Protein AF-A0A8J6GTS3-F1 (afdb_monomer_lite)

Secondary structure (DSSP, 8-state):
----------GGGSSS--PPPHHHHHHHHHHHHHHHHHHHHHHHHHHHHHHHHHHHHHHHHHHTS-SSHHHHHHHHHHHHHHHHHHTT----TTS-EEEEEEPGGG-EEEEEES--HHHHHHHHHHHHHHHHHHS---EEEEEEPPP----TTS------EEEEEEEE---------PPP-S---GGG-SS-HHHHHHHSTT-EEE-TT-BEEEE-HHHHHHHT--TTSPPBHHHHEEEEES---S-HHHHHTTTTSPEEEEEPPPSSS---GGG--EEEE------

Structure (mmCIF, N/CA/C/O backbone):
data_AF-A0A8J6GTS3-F1
#
_entry.id   AF-A0A8J6GTS3-F1
#
loop_
_atom_site.group_PDB
_atom_site.id
_atom_site.type_symbol
_atom_site.label_atom_id
_atom_site.label_alt_id
_atom_site.label_comp_id
_atom_site.label_asym_id
_atom_site.label_entity_id
_atom_site.label_seq_id
_atom_site.pdbx_PDB_ins_code
_atom_site.Cartn_x
_atom_site.Cartn_y
_atom_site.Cartn_z
_atom_site.occupancy
_atom_site.B_iso_or_equiv
_atom_site.auth_seq_id
_atom_site.auth_comp_id
_atom_site.auth_asym_id
_atom_site.auth_atom_id
_atom_site.pdbx_PDB_model_num
ATOM 1 N N . MET A 1 1 ? 36.641 27.874 85.151 1.00 34.88 1 MET A N 1
ATOM 2 C CA . MET A 1 1 ? 36.554 26.633 84.356 1.00 34.88 1 MET A CA 1
ATOM 3 C C . MET A 1 1 ? 35.246 26.662 83.589 1.00 34.88 1 MET A C 1
ATOM 5 O O . MET A 1 1 ? 34.224 26.783 84.245 1.00 34.88 1 MET A O 1
ATOM 9 N N . VAL A 1 2 ? 35.339 26.529 82.258 1.00 33.69 2 VAL A N 1
ATOM 10 C CA . VAL A 1 2 ? 34.264 26.234 81.281 1.00 33.69 2 VAL A CA 1
ATOM 11 C C . VAL A 1 2 ? 33.224 27.360 81.113 1.00 33.69 2 VAL A C 1
ATOM 13 O O . VAL A 1 2 ? 32.625 27.792 82.082 1.00 33.69 2 VAL A O 1
ATOM 16 N N . GLY A 1 3 ? 32.963 27.930 79.938 1.00 35.69 3 GLY A N 1
ATOM 17 C CA . GLY A 1 3 ? 33.186 27.472 78.567 1.00 35.69 3 GLY A CA 1
ATOM 18 C C . GLY A 1 3 ? 31.853 27.582 77.824 1.00 35.69 3 GLY A C 1
ATOM 19 O O . GLY A 1 3 ? 30.946 26.797 78.087 1.00 35.69 3 GLY A O 1
ATOM 20 N N . ASP A 1 4 ? 31.772 28.601 76.974 1.00 46.72 4 ASP A N 1
ATOM 21 C CA . ASP A 1 4 ? 30.690 28.992 76.062 1.00 46.72 4 ASP A CA 1
ATOM 22 C C . ASP A 1 4 ? 30.137 27.819 75.227 1.00 46.72 4 ASP A C 1
ATOM 24 O O . ASP A 1 4 ? 30.895 26.905 74.894 1.00 46.72 4 ASP A O 1
ATOM 28 N N . ARG A 1 5 ? 28.840 27.838 74.878 1.00 44.66 5 ARG A N 1
ATOM 29 C CA . ARG A 1 5 ? 28.265 26.990 73.812 1.00 44.66 5 ARG A CA 1
ATOM 30 C C . ARG A 1 5 ? 26.939 27.551 73.279 1.00 44.66 5 ARG A C 1
ATOM 32 O O . ARG A 1 5 ? 25.865 27.304 73.820 1.00 44.66 5 ARG A O 1
ATOM 39 N N . ASP A 1 6 ? 27.106 28.341 72.226 1.00 43.75 6 ASP A N 1
ATOM 40 C CA . ASP A 1 6 ? 26.454 28.291 70.914 1.00 43.75 6 ASP A CA 1
ATOM 41 C C . ASP A 1 6 ? 24.931 28.144 70.792 1.00 43.75 6 ASP A C 1
ATOM 43 O O . ASP A 1 6 ? 24.294 27.151 71.139 1.00 43.75 6 ASP A O 1
ATOM 47 N N . ARG A 1 7 ? 24.381 29.178 70.151 1.00 51.53 7 ARG A N 1
ATOM 48 C CA . ARG A 1 7 ? 23.016 29.329 69.659 1.00 51.53 7 ARG A CA 1
ATOM 49 C C . ARG A 1 7 ? 22.968 28.739 68.241 1.00 51.53 7 ARG A C 1
ATOM 51 O O . ARG A 1 7 ? 23.495 29.349 67.317 1.00 51.53 7 ARG A O 1
ATOM 58 N N . ASP A 1 8 ? 22.366 27.565 68.079 1.00 44.66 8 ASP A N 1
ATOM 59 C CA . ASP A 1 8 ? 22.335 26.832 66.805 1.00 44.66 8 ASP A CA 1
ATOM 60 C C . ASP A 1 8 ? 21.252 27.397 65.844 1.00 44.66 8 ASP A C 1
ATOM 62 O O . ASP A 1 8 ? 20.066 27.412 66.200 1.00 44.66 8 ASP A O 1
ATOM 66 N N . PRO A 1 9 ? 21.597 27.893 64.636 1.00 48.38 9 PRO A N 1
ATOM 67 C CA . PRO A 1 9 ? 20.662 28.505 63.696 1.00 48.38 9 PRO A CA 1
ATOM 68 C C . PRO A 1 9 ? 20.224 27.487 62.631 1.00 48.38 9 PRO A C 1
ATOM 70 O O . PRO A 1 9 ? 20.632 27.580 61.479 1.00 48.38 9 PRO A O 1
ATOM 73 N N . HIS A 1 10 ? 19.413 26.487 62.994 1.00 44.59 10 HIS A N 1
ATOM 74 C CA . HIS A 1 10 ? 19.104 25.392 62.055 1.00 44.59 10 HIS A CA 1
ATOM 75 C C . HIS A 1 10 ? 17.626 25.012 61.886 1.00 44.59 10 HIS A C 1
ATOM 77 O O . HIS A 1 10 ? 17.322 24.034 61.199 1.00 44.59 10 HIS A O 1
ATOM 83 N N . TRP A 1 11 ? 16.679 25.785 62.430 1.00 41.56 11 TRP A N 1
ATOM 84 C CA . TRP A 1 11 ? 15.252 25.464 62.266 1.00 41.56 11 TRP A CA 1
ATOM 85 C C . TRP A 1 11 ? 14.712 25.746 60.849 1.00 41.56 11 TRP A C 1
ATOM 87 O O . TRP A 1 11 ? 13.724 25.141 60.443 1.00 41.56 11 TRP A O 1
ATOM 97 N N . SER A 1 12 ? 15.382 26.598 60.065 1.00 41.12 12 SER A N 1
ATOM 98 C CA . SER A 1 12 ? 14.883 27.074 58.764 1.00 41.12 12 SER A CA 1
ATOM 99 C C . SER A 1 12 ? 15.219 26.175 57.564 1.00 41.12 12 SER A C 1
ATOM 101 O O . SER A 1 12 ? 14.729 26.428 56.469 1.00 41.12 12 SER A O 1
ATOM 103 N N . THR A 1 13 ? 16.036 25.129 57.732 1.00 43.16 13 THR A N 1
ATOM 104 C CA . THR A 1 13 ? 16.586 24.351 56.596 1.00 43.16 13 THR A CA 1
ATOM 105 C C . THR A 1 13 ? 15.984 22.948 56.452 1.00 43.16 13 THR A C 1
ATOM 107 O O . THR A 1 13 ? 16.461 22.155 55.647 1.00 43.16 13 THR A O 1
ATOM 110 N N . ARG A 1 14 ? 14.934 22.602 57.211 1.00 39.22 14 ARG A N 1
ATOM 111 C CA . ARG A 1 14 ? 14.339 21.247 57.187 1.00 39.22 14 ARG A CA 1
ATOM 112 C C . ARG A 1 14 ? 13.106 21.065 56.299 1.00 39.22 14 ARG A C 1
ATOM 114 O O . ARG A 1 14 ? 12.590 19.956 56.246 1.00 39.22 14 ARG A O 1
ATOM 121 N N . LEU A 1 15 ? 12.651 22.102 55.593 1.00 41.12 15 LEU A N 1
ATOM 122 C CA . LEU A 1 15 ? 11.437 22.039 54.760 1.00 41.12 15 LEU A CA 1
ATOM 123 C C . LEU A 1 15 ? 11.693 21.982 53.243 1.00 41.12 15 LEU A C 1
ATOM 125 O O . LEU A 1 15 ? 10.733 21.966 52.482 1.00 41.12 15 LEU A O 1
ATOM 129 N N . SER A 1 16 ? 12.949 21.903 52.787 1.00 45.34 16 SER A N 1
ATOM 130 C CA . SER A 1 16 ? 13.266 22.031 51.350 1.00 45.34 16 SER A CA 1
ATOM 131 C C . SER A 1 16 ? 14.073 20.875 50.747 1.00 45.34 16 SER A C 1
ATOM 133 O O . SER A 1 16 ? 14.696 21.058 49.705 1.00 45.34 16 SER A O 1
ATOM 135 N N . SER A 1 17 ? 14.095 19.690 51.367 1.00 45.75 17 SER A N 1
ATOM 136 C CA . SER A 1 17 ? 14.862 18.539 50.847 1.00 45.75 17 SER A CA 1
ATOM 137 C C . SER A 1 17 ? 14.123 17.198 50.839 1.00 45.75 17 SER A C 1
ATOM 139 O O . SER A 1 17 ? 14.757 16.156 50.682 1.00 45.75 17 SER A O 1
ATOM 141 N N . GLN A 1 18 ? 12.795 17.193 50.957 1.00 51.38 18 GLN A N 1
ATOM 142 C CA . GLN A 1 18 ? 12.008 16.014 50.595 1.00 51.38 18 GLN A CA 1
ATOM 143 C C . GLN A 1 18 ? 11.722 16.083 49.094 1.00 51.38 18 GLN A C 1
ATOM 145 O O . GLN A 1 18 ? 10.846 16.817 48.646 1.00 51.38 18 GLN A O 1
ATOM 150 N N . GLY A 1 19 ? 12.527 15.358 48.309 1.00 60.47 19 GLY A N 1
ATOM 151 C CA . GLY A 1 19 ? 12.131 14.981 46.952 1.00 60.47 19 GLY A CA 1
ATOM 152 C C . GLY A 1 19 ? 10.805 14.206 46.995 1.00 60.47 19 GLY A C 1
ATOM 153 O O . GLY A 1 19 ? 10.470 13.672 48.052 1.00 60.47 19 GLY A O 1
ATOM 154 N N . PRO A 1 20 ? 10.043 14.163 45.889 1.00 55.28 20 PRO A N 1
ATOM 155 C CA . PRO A 1 20 ? 8.685 13.624 45.892 1.00 55.28 20 PRO A CA 1
ATOM 156 C C . PRO A 1 20 ? 8.650 12.214 46.497 1.00 55.28 20 PRO A C 1
ATOM 158 O O . PRO A 1 20 ? 9.422 11.344 46.075 1.00 55.28 20 PRO A O 1
ATOM 161 N N . ASN A 1 21 ? 7.782 12.025 47.499 1.00 63.09 21 ASN A N 1
ATOM 162 C CA . ASN A 1 21 ? 7.549 10.733 48.153 1.00 63.09 21 ASN A CA 1
ATOM 163 C C . ASN A 1 21 ? 7.050 9.706 47.120 1.00 63.09 21 ASN A C 1
ATOM 165 O O . ASN A 1 21 ? 6.428 10.080 46.127 1.00 63.09 21 ASN A O 1
ATOM 169 N N . GLU A 1 22 ? 7.297 8.414 47.350 1.00 59.66 22 GLU A N 1
ATOM 170 C CA . GLU A 1 22 ? 6.886 7.334 46.432 1.00 59.66 22 GLU A CA 1
ATOM 171 C C . GLU A 1 22 ? 5.376 7.364 46.126 1.00 59.66 22 GLU A C 1
ATOM 173 O O . GLU A 1 22 ? 5.008 7.260 44.962 1.00 59.66 22 GLU A O 1
ATOM 178 N N . GLU A 1 23 ? 4.523 7.689 47.105 1.00 59.41 23 GLU A N 1
ATOM 179 C CA . GLU A 1 23 ? 3.075 7.894 46.903 1.00 59.41 23 GLU A CA 1
ATOM 180 C C . GLU A 1 23 ? 2.735 9.077 45.971 1.00 59.41 23 GLU A C 1
ATOM 182 O O . GLU A 1 23 ? 1.746 9.032 45.244 1.00 59.41 23 GLU A O 1
ATOM 187 N N . GLN A 1 24 ? 3.545 10.147 45.954 1.00 57.41 24 GLN A N 1
ATOM 188 C CA . GLN A 1 24 ? 3.348 11.262 45.014 1.00 57.41 24 GLN A CA 1
ATOM 189 C C . GLN A 1 24 ? 3.748 10.867 43.591 1.00 57.41 24 GLN A C 1
ATOM 191 O O . GLN A 1 24 ? 3.090 11.282 42.642 1.00 57.41 24 GLN A O 1
ATOM 196 N N . LYS A 1 25 ? 4.789 10.038 43.437 1.00 58.94 25 LYS A N 1
ATOM 197 C CA . LYS A 1 25 ? 5.186 9.498 42.129 1.00 58.94 25 LYS A CA 1
ATOM 198 C C . LYS A 1 25 ? 4.163 8.499 41.595 1.00 58.94 25 LYS A C 1
ATOM 200 O O . LYS A 1 25 ? 3.855 8.541 40.409 1.00 58.94 25 LYS A O 1
ATOM 205 N N . GLU A 1 26 ? 3.615 7.646 42.459 1.00 61.25 26 GLU A N 1
ATOM 206 C CA . GLU A 1 26 ? 2.527 6.729 42.102 1.00 61.25 26 GLU A CA 1
ATOM 207 C C . GLU A 1 26 ? 1.265 7.502 41.700 1.00 61.25 26 GLU A C 1
ATOM 209 O O . GLU A 1 26 ? 0.721 7.245 40.629 1.00 61.25 26 GLU A O 1
ATOM 214 N N . GLY A 1 27 ? 0.867 8.525 42.467 1.00 58.56 27 GLY A N 1
ATOM 215 C CA . GLY A 1 27 ? -0.278 9.376 42.129 1.00 58.56 27 GLY A CA 1
ATOM 216 C C . GLY A 1 27 ? -0.113 10.151 40.813 1.00 58.56 27 GLY A C 1
ATOM 217 O O . GLY A 1 27 ? -1.056 10.244 40.028 1.00 58.56 27 GLY A O 1
ATOM 218 N N . GLU A 1 28 ? 1.083 10.673 40.517 1.00 60.94 28 GLU A N 1
ATOM 219 C CA . GLU A 1 28 ? 1.382 11.332 39.233 1.00 60.94 28 GLU A CA 1
ATOM 220 C C . GLU A 1 28 ? 1.383 10.344 38.051 1.00 60.94 28 GLU A C 1
ATOM 222 O O . GLU A 1 28 ? 0.913 10.676 36.958 1.00 60.94 28 GLU A O 1
ATOM 227 N N . GLN A 1 29 ? 1.866 9.116 38.260 1.00 61.25 29 GLN A N 1
ATOM 228 C CA . GLN A 1 29 ? 1.894 8.063 37.242 1.00 61.25 29 GLN A CA 1
ATOM 229 C C . GLN A 1 29 ? 0.495 7.492 36.956 1.00 61.25 29 GLN A C 1
ATOM 231 O O . GLN A 1 29 ? 0.160 7.211 35.799 1.00 61.25 29 GLN A O 1
ATOM 236 N N . GLU A 1 30 ? -0.344 7.366 37.982 1.00 64.75 30 GLU A N 1
ATOM 237 C CA . GLU A 1 30 ? -1.729 6.903 37.875 1.00 64.75 30 GLU A CA 1
ATOM 238 C C . GLU A 1 30 ? -2.623 7.968 37.217 1.00 64.75 30 GLU A C 1
ATOM 240 O O . GLU A 1 30 ? -3.342 7.668 36.259 1.00 64.75 30 GLU A O 1
ATOM 245 N N . GLN A 1 31 ? -2.478 9.241 37.609 1.00 63.56 31 GLN A N 1
ATOM 246 C CA . GLN A 1 31 ? -3.151 10.373 36.961 1.00 63.56 31 GLN A CA 1
ATOM 247 C C . GLN A 1 31 ? -2.737 10.509 35.485 1.00 63.56 31 GLN A C 1
ATOM 249 O O . GLN A 1 31 ? -3.592 10.652 34.607 1.00 63.56 31 GLN A O 1
ATOM 254 N N . GLY A 1 32 ? -1.438 10.386 35.185 1.00 67.31 32 GLY A N 1
ATOM 255 C CA . GLY A 1 32 ? -0.926 10.388 33.812 1.00 67.31 32 GLY A CA 1
ATOM 256 C C . GLY A 1 32 ? -1.445 9.217 32.968 1.00 67.31 32 GLY A C 1
ATOM 257 O O . GLY A 1 32 ? -1.690 9.379 31.770 1.00 67.31 32 GLY A O 1
ATOM 258 N N . SER A 1 33 ? -1.671 8.053 33.582 1.00 69.81 33 SER A N 1
ATOM 259 C CA . SER A 1 33 ? -2.263 6.884 32.917 1.00 69.81 33 SER A CA 1
ATOM 260 C C . SER A 1 33 ? -3.756 7.082 32.643 1.00 69.81 33 SER A C 1
ATOM 262 O O . SER A 1 33 ? -4.232 6.782 31.547 1.00 69.81 33 SER A O 1
ATOM 264 N N . GLN A 1 34 ? -4.500 7.660 33.587 1.00 71.69 34 GLN A N 1
ATOM 265 C CA . GLN A 1 34 ? -5.931 7.913 33.428 1.00 71.69 34 GLN A CA 1
ATOM 266 C C . GLN A 1 34 ? -6.232 9.009 32.394 1.00 71.69 34 GLN A C 1
ATOM 268 O O . GLN A 1 34 ? -7.189 8.887 31.625 1.00 71.69 34 GLN A O 1
ATOM 273 N N . ASP A 1 35 ? -5.407 10.054 32.321 1.00 74.38 35 ASP A N 1
ATOM 274 C CA . ASP A 1 35 ? -5.563 11.106 31.313 1.00 74.38 35 ASP A CA 1
ATOM 275 C C . ASP A 1 35 ? -5.177 10.621 29.905 1.00 74.38 35 ASP A C 1
ATOM 277 O O . ASP A 1 35 ? -5.830 10.995 28.927 1.00 74.38 35 ASP A O 1
ATOM 281 N N . ARG A 1 36 ? -4.204 9.703 29.789 1.00 73.50 36 ARG A N 1
ATOM 282 C CA . ARG A 1 36 ? -3.904 9.002 28.527 1.00 73.50 36 ARG A CA 1
ATOM 283 C C . ARG A 1 36 ? -5.080 8.162 28.034 1.00 73.50 36 ARG A C 1
ATOM 285 O O . ARG A 1 36 ? -5.430 8.260 26.860 1.00 73.50 36 ARG A O 1
ATOM 292 N N . LEU A 1 37 ? -5.718 7.391 28.918 1.00 75.94 37 LEU A N 1
ATOM 293 C CA . LEU A 1 37 ? -6.889 6.578 28.565 1.00 75.94 37 LEU A CA 1
ATOM 294 C C . LEU A 1 37 ? -8.051 7.447 28.061 1.00 75.94 37 LEU A C 1
ATOM 296 O O . LEU A 1 37 ? -8.646 7.147 27.027 1.00 75.94 37 LEU A O 1
ATOM 300 N N . LYS A 1 38 ? -8.325 8.574 28.731 1.00 86.69 38 LYS A N 1
ATOM 301 C CA . LYS A 1 38 ? -9.343 9.540 28.278 1.00 86.69 38 LYS A CA 1
ATOM 302 C C . LYS A 1 38 ? -8.999 10.154 26.922 1.00 86.69 38 LYS A C 1
ATOM 304 O O . LYS A 1 38 ? -9.880 10.334 26.086 1.00 86.69 38 LYS A O 1
ATOM 309 N N . PHE A 1 39 ? -7.731 10.490 26.693 1.00 88.44 39 PHE A N 1
ATOM 310 C CA . PHE A 1 39 ? -7.292 11.054 25.419 1.00 88.44 39 PHE A CA 1
ATOM 311 C C . PHE A 1 39 ? -7.457 10.056 24.267 1.00 88.44 39 PHE A C 1
ATOM 313 O O . PHE A 1 39 ? -7.988 10.412 23.214 1.00 88.44 39 PHE A O 1
ATOM 320 N N . GLN A 1 40 ? -7.085 8.796 24.493 1.00 89.19 40 GLN A N 1
ATOM 321 C CA . GLN A 1 40 ? -7.261 7.722 23.522 1.00 89.19 40 GLN A CA 1
ATOM 322 C C . GLN A 1 40 ? -8.743 7.483 23.196 1.00 89.19 40 GLN A C 1
ATOM 324 O O . GLN A 1 40 ? -9.099 7.337 22.028 1.00 89.19 40 GLN A O 1
ATOM 329 N N . GLU A 1 41 ? -9.625 7.525 24.199 1.00 92.56 41 GLU A N 1
ATOM 330 C CA . GLU A 1 41 ? -11.073 7.411 23.989 1.00 92.56 41 GLU A CA 1
ATOM 331 C C . GLU A 1 41 ? -11.616 8.542 23.096 1.00 92.56 41 GLU A C 1
ATOM 333 O O . GLU A 1 41 ? -12.459 8.311 22.226 1.00 92.56 41 GLU A O 1
ATOM 338 N N . ILE A 1 42 ? -11.105 9.768 23.256 1.00 94.69 42 ILE A N 1
ATOM 339 C CA . ILE A 1 42 ? -11.468 10.902 22.394 1.00 94.69 42 ILE A CA 1
ATOM 340 C C . ILE A 1 42 ? -10.987 10.669 20.956 1.00 94.69 42 ILE A C 1
ATOM 342 O O . ILE A 1 42 ? -11.753 10.901 20.019 1.00 94.69 42 ILE A O 1
ATOM 346 N N . GLN A 1 43 ? -9.747 10.203 20.769 1.00 94.38 43 GLN A N 1
ATOM 347 C CA . GLN A 1 43 ? -9.202 9.874 19.444 1.00 94.38 43 GLN A CA 1
ATOM 348 C C . GLN A 1 43 ? -10.033 8.802 18.740 1.00 94.38 43 GLN A C 1
ATOM 350 O O . GLN A 1 43 ? -10.332 8.920 17.550 1.00 94.38 43 GLN A O 1
ATOM 355 N N . GLU A 1 44 ? -10.433 7.777 19.487 1.00 96.00 44 GLU A N 1
ATOM 356 C CA . GLU A 1 44 ? -11.270 6.693 18.996 1.00 96.00 44 GLU A CA 1
ATOM 357 C C . GLU A 1 44 ? -12.642 7.205 18.555 1.00 96.00 44 GLU A C 1
ATOM 359 O O . GLU A 1 44 ? -12.990 7.077 17.382 1.00 96.00 44 GLU A O 1
ATOM 364 N N . ARG A 1 45 ? -13.386 7.880 19.439 1.00 97.06 45 ARG A N 1
ATOM 365 C CA . ARG A 1 45 ? -14.717 8.410 19.096 1.00 97.06 45 ARG A CA 1
ATOM 366 C C . ARG A 1 45 ? -14.666 9.401 17.934 1.00 97.06 45 ARG A C 1
ATOM 368 O O . ARG A 1 45 ? -15.531 9.368 17.059 1.00 97.06 45 ARG A O 1
ATOM 375 N N . PHE A 1 46 ? -13.652 10.269 17.902 1.00 97.50 46 PHE A N 1
ATOM 376 C CA . PHE A 1 46 ? -13.455 11.197 16.791 1.00 97.50 46 PHE A CA 1
ATOM 377 C C . PHE A 1 46 ? -13.217 10.449 15.479 1.00 97.50 46 PHE A C 1
ATOM 379 O O . PHE A 1 46 ? -13.853 10.758 14.474 1.00 97.50 46 PHE A O 1
ATOM 386 N N . GLY A 1 47 ? -12.333 9.449 15.485 1.00 97.81 47 GLY A N 1
ATOM 387 C CA . GLY A 1 47 ? -12.030 8.649 14.305 1.00 97.81 47 GLY A CA 1
ATOM 388 C C . GLY A 1 47 ? -13.220 7.845 13.788 1.00 97.81 47 GLY A C 1
ATOM 389 O O . GLY A 1 47 ? -13.409 7.757 12.575 1.00 97.81 47 GLY A O 1
ATOM 390 N N . GLU A 1 48 ? -14.051 7.304 14.680 1.00 97.81 48 GLU A N 1
ATOM 391 C CA . GLU A 1 48 ? -15.245 6.544 14.301 1.00 97.81 48 GLU A CA 1
ATOM 392 C C . GLU A 1 48 ? -16.308 7.403 13.608 1.00 97.81 48 GLU A C 1
ATOM 394 O O . GLU A 1 48 ? -16.867 6.992 12.581 1.00 97.81 48 GLU A O 1
ATOM 399 N N . GLU A 1 49 ? -16.579 8.598 14.142 1.00 97.75 49 GLU A N 1
ATOM 400 C CA . GLU A 1 49 ? -17.515 9.548 13.533 1.00 97.75 49 GLU A CA 1
ATOM 401 C C . GLU A 1 49 ? -16.929 10.177 12.265 1.00 97.75 49 GLU A C 1
ATOM 403 O O . GLU A 1 49 ? -17.638 10.321 11.270 1.00 97.75 49 GLU A O 1
ATOM 408 N N . PHE A 1 50 ? -15.624 10.465 12.236 1.00 96.88 50 PHE A N 1
ATOM 409 C CA . PHE A 1 50 ? -14.953 10.933 11.023 1.00 96.88 50 PHE A CA 1
ATOM 410 C C . PHE A 1 50 ? -15.073 9.903 9.893 1.00 96.88 50 PHE A C 1
ATOM 412 O O . PHE A 1 50 ? -15.496 10.233 8.785 1.00 96.88 50 PHE A O 1
ATOM 419 N N . PHE A 1 51 ? -14.783 8.630 10.187 1.00 97.12 51 PHE A N 1
ATOM 420 C CA . PHE A 1 51 ? -14.943 7.550 9.219 1.00 97.12 51 PHE A CA 1
ATOM 421 C C . PHE A 1 51 ? -16.397 7.383 8.786 1.00 97.12 51 PHE A C 1
ATOM 423 O O . PHE A 1 51 ? -16.648 7.146 7.611 1.00 97.12 51 PHE A O 1
ATOM 430 N N . LYS A 1 52 ? -17.357 7.513 9.710 1.00 96.44 52 LYS A N 1
ATOM 431 C CA . LYS A 1 52 ? -18.793 7.425 9.411 1.00 96.44 52 LYS A CA 1
ATOM 432 C C . LYS A 1 52 ? -19.208 8.414 8.331 1.00 96.44 52 LYS A C 1
ATOM 434 O O . LYS A 1 52 ? -19.790 7.997 7.342 1.00 96.44 52 LYS A O 1
ATOM 439 N N . ILE A 1 53 ? -18.848 9.685 8.496 1.00 95.94 53 ILE A N 1
ATOM 440 C CA . ILE A 1 53 ? -19.182 10.741 7.535 1.00 95.94 53 ILE A CA 1
ATOM 441 C C . ILE A 1 53 ? -18.591 10.403 6.162 1.00 95.94 53 ILE A C 1
ATOM 443 O O . ILE A 1 53 ? -19.301 10.412 5.159 1.00 95.94 53 ILE A O 1
ATOM 447 N N . CYS A 1 54 ? -17.308 10.024 6.114 1.00 93.50 54 CYS A N 1
ATOM 448 C CA . CYS A 1 54 ? -16.669 9.616 4.861 1.00 93.50 54 CYS A CA 1
ATOM 449 C C . CYS A 1 54 ? -17.337 8.383 4.237 1.00 93.50 54 CYS A C 1
ATOM 451 O O . CYS A 1 54 ? -17.437 8.288 3.012 1.00 93.50 54 CYS A O 1
ATOM 453 N N . PHE A 1 55 ? -17.761 7.437 5.073 1.00 95.19 55 PHE A N 1
ATOM 454 C CA . PHE A 1 55 ? -18.369 6.186 4.658 1.00 95.19 55 PHE A CA 1
ATOM 455 C C . PHE A 1 55 ? -19.763 6.384 4.079 1.00 95.19 55 PHE A C 1
ATOM 457 O O . PHE A 1 55 ? -20.034 5.863 3.003 1.00 95.19 55 PHE A O 1
ATOM 464 N N . ASP A 1 56 ? -20.606 7.180 4.728 1.00 95.25 56 ASP A N 1
ATOM 465 C CA . ASP A 1 56 ? -21.970 7.452 4.273 1.00 95.25 56 ASP A CA 1
ATOM 466 C C . ASP A 1 56 ? -21.976 8.107 2.875 1.00 95.25 56 ASP A C 1
ATOM 468 O O . ASP A 1 56 ? -22.843 7.823 2.050 1.00 95.25 56 ASP A O 1
ATOM 472 N N . GLU A 1 57 ? -20.965 8.924 2.564 1.00 94.44 57 GLU A N 1
ATOM 473 C CA . GLU A 1 57 ? -20.807 9.555 1.248 1.00 94.44 57 GLU A CA 1
ATOM 474 C C . GLU A 1 57 ? -20.147 8.644 0.195 1.00 94.44 57 GLU A C 1
ATOM 476 O O . GLU A 1 57 ? -20.439 8.758 -0.997 1.00 94.44 57 GLU A O 1
ATOM 481 N N . ASN A 1 58 ? -19.241 7.746 0.606 1.00 93.06 58 ASN A N 1
ATOM 482 C CA . ASN A 1 58 ? -18.337 7.025 -0.304 1.00 93.06 58 ASN A CA 1
ATOM 483 C C . ASN A 1 58 ? -18.378 5.495 -0.147 1.00 93.06 58 ASN A C 1
ATOM 485 O O . ASN A 1 58 ? -17.447 4.807 -0.576 1.00 93.06 58 ASN A O 1
ATOM 489 N N . GLU A 1 59 ? -19.446 4.944 0.435 1.00 94.62 59 GLU A N 1
ATOM 490 C CA . GLU A 1 59 ? -19.566 3.530 0.822 1.00 94.62 59 GLU A CA 1
ATOM 491 C C . GLU A 1 59 ? -19.126 2.571 -0.289 1.00 94.62 59 GLU A C 1
ATOM 493 O O . GLU A 1 59 ? -18.305 1.681 -0.064 1.00 94.62 59 GLU A O 1
ATOM 498 N N . ARG A 1 60 ? -19.635 2.771 -1.511 1.00 94.31 60 ARG A N 1
ATOM 499 C CA . ARG A 1 60 ? -19.334 1.889 -2.650 1.00 94.31 60 ARG A CA 1
ATOM 500 C C . ARG A 1 60 ? -17.844 1.844 -2.974 1.00 94.31 60 ARG A C 1
ATOM 502 O O . ARG A 1 60 ? -17.328 0.774 -3.274 1.00 94.31 60 ARG A O 1
ATOM 509 N N . VAL A 1 61 ? -17.171 2.994 -2.927 1.00 92.56 61 VAL A N 1
ATOM 510 C CA . VAL A 1 61 ? -15.737 3.092 -3.218 1.00 92.56 61 VAL A CA 1
ATOM 511 C C . VAL A 1 61 ? -14.948 2.419 -2.104 1.00 92.56 61 VAL A C 1
ATOM 513 O O . VAL A 1 61 ? -14.103 1.581 -2.393 1.00 92.56 61 VAL A O 1
ATOM 516 N N . LEU A 1 62 ? -15.264 2.722 -0.842 1.00 93.56 62 LEU A N 1
ATOM 517 C CA . LEU A 1 62 ? -14.540 2.190 0.315 1.00 93.56 62 LEU A CA 1
ATOM 518 C C . LEU A 1 62 ? -14.679 0.669 0.452 1.00 93.56 62 LEU A C 1
ATOM 520 O O . LEU A 1 62 ? -13.694 -0.004 0.743 1.00 93.56 62 LEU A O 1
ATOM 524 N N . ARG A 1 63 ? -15.863 0.107 0.175 1.00 94.19 63 ARG A N 1
ATOM 525 C CA . ARG A 1 63 ? -16.067 -1.353 0.152 1.00 94.19 63 ARG A CA 1
ATOM 526 C C . ARG A 1 63 ? -15.335 -2.052 -0.996 1.00 94.19 63 ARG A C 1
ATOM 528 O O . ARG A 1 63 ? -15.083 -3.245 -0.901 1.00 94.19 63 ARG A O 1
ATOM 535 N N . ALA A 1 64 ? -15.012 -1.339 -2.074 1.00 93.50 64 ALA A N 1
ATOM 536 C CA . ALA A 1 64 ? -14.337 -1.908 -3.238 1.00 93.50 64 ALA A CA 1
ATOM 537 C C . ALA A 1 64 ? -12.800 -1.884 -3.134 1.00 93.50 64 ALA A C 1
ATOM 539 O O . ALA A 1 64 ? -12.136 -2.418 -4.020 1.00 93.50 64 ALA A O 1
ATOM 540 N N . VAL A 1 65 ? -12.227 -1.263 -2.093 1.00 92.38 65 VAL A N 1
ATOM 541 C CA . VAL A 1 65 ? -10.766 -1.091 -1.967 1.00 92.38 65 VAL A CA 1
ATOM 542 C C . VAL A 1 65 ? -10.042 -2.415 -1.711 1.00 92.38 65 VAL A C 1
ATOM 544 O O . VAL A 1 65 ? -8.958 -2.618 -2.253 1.00 92.38 65 VAL A O 1
ATOM 547 N N . GLY A 1 66 ? -10.618 -3.313 -0.908 1.00 91.56 66 GLY A N 1
ATOM 548 C CA . GLY A 1 66 ? -9.970 -4.565 -0.514 1.00 91.56 66 GLY A CA 1
ATOM 549 C C . GLY A 1 66 ? -10.961 -5.641 -0.074 1.00 91.56 66 GLY A C 1
ATOM 550 O O . GLY A 1 66 ? -12.087 -5.338 0.312 1.00 91.56 66 GLY A O 1
ATOM 551 N N . GLY A 1 67 ? -10.549 -6.910 -0.161 1.00 91.00 67 GLY A N 1
ATOM 552 C CA . GLY A 1 67 ? -11.350 -8.053 0.300 1.00 91.00 67 GLY A CA 1
ATOM 553 C C . GLY A 1 67 ? -11.205 -8.334 1.800 1.00 91.00 67 GLY A C 1
ATOM 554 O O . GLY A 1 67 ? -12.072 -8.967 2.401 1.00 91.00 67 GLY A O 1
ATOM 555 N N . THR A 1 68 ? -10.129 -7.839 2.410 1.00 94.38 68 THR A N 1
ATOM 556 C CA . THR A 1 68 ? -9.812 -7.955 3.838 1.00 94.38 68 THR A CA 1
ATOM 557 C C . THR A 1 68 ? -9.406 -6.595 4.414 1.00 94.38 68 THR A C 1
ATOM 559 O O . THR A 1 68 ? -9.133 -5.651 3.671 1.00 94.38 68 THR A O 1
ATOM 562 N N . LEU A 1 69 ? -9.319 -6.481 5.745 1.00 94.75 69 LEU A N 1
ATOM 563 C CA . LEU A 1 69 ? -8.843 -5.252 6.392 1.00 94.75 69 LEU A CA 1
ATOM 564 C C . LEU A 1 69 ? -7.388 -4.920 6.011 1.00 94.75 69 LEU A C 1
ATOM 566 O O . LEU A 1 69 ? -7.054 -3.749 5.851 1.00 94.75 69 LEU A O 1
ATOM 570 N N . GLN A 1 70 ? -6.539 -5.929 5.800 1.00 94.31 70 GLN A N 1
ATOM 571 C CA . GLN A 1 70 ? -5.178 -5.728 5.297 1.00 94.31 70 GLN A CA 1
ATOM 572 C C . GLN A 1 70 ? -5.190 -5.166 3.867 1.00 94.31 70 GLN A C 1
ATOM 574 O O . GLN A 1 70 ? -4.530 -4.160 3.587 1.00 94.31 70 GLN A O 1
ATOM 579 N N . ASP A 1 71 ? -5.982 -5.772 2.976 1.00 93.06 71 ASP A N 1
ATOM 580 C CA . ASP A 1 71 ? -6.123 -5.313 1.590 1.00 93.06 71 ASP A CA 1
ATOM 581 C C . ASP A 1 71 ? -6.711 -3.906 1.515 1.00 93.06 71 ASP A C 1
ATOM 583 O O . ASP A 1 71 ? -6.331 -3.134 0.643 1.00 93.06 71 ASP A O 1
ATOM 587 N N . PHE A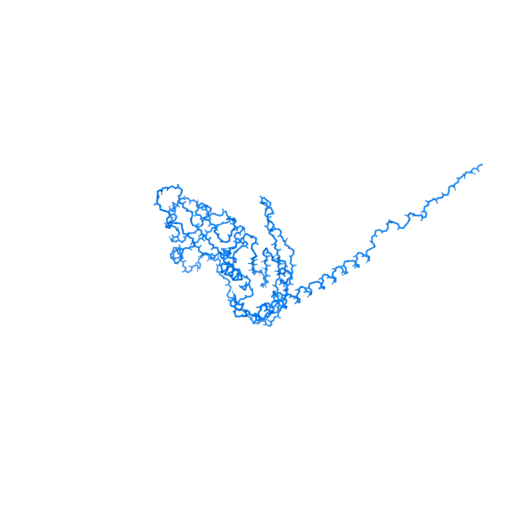 1 72 ? -7.612 -3.545 2.435 1.00 95.31 72 PHE A N 1
ATOM 588 C CA . PHE A 1 72 ? -8.167 -2.197 2.522 1.00 95.31 72 PHE A CA 1
ATOM 589 C C . PHE A 1 72 ? -7.067 -1.146 2.634 1.00 95.31 72 PHE A C 1
ATOM 591 O O . PHE A 1 72 ? -7.034 -0.200 1.852 1.00 95.31 72 PHE A O 1
ATOM 598 N N . PHE A 1 73 ? -6.152 -1.313 3.593 1.00 95.12 73 PHE A N 1
ATOM 599 C CA . PHE A 1 73 ? -5.083 -0.348 3.822 1.00 95.12 73 PHE A CA 1
ATOM 600 C C . PHE A 1 73 ? -4.040 -0.382 2.704 1.00 95.12 73 PHE A C 1
ATOM 602 O O . PHE A 1 73 ? -3.634 0.676 2.228 1.00 95.12 73 PHE A O 1
ATOM 609 N N . ASN A 1 74 ? -3.659 -1.568 2.222 1.00 92.12 74 ASN A N 1
ATOM 610 C CA . ASN A 1 74 ? -2.692 -1.688 1.126 1.00 92.12 74 ASN A CA 1
ATOM 611 C C . ASN A 1 74 ? -3.252 -1.183 -0.216 1.00 92.12 74 ASN A C 1
ATOM 613 O O . ASN A 1 74 ? -2.529 -0.589 -1.012 1.00 92.12 74 ASN A O 1
ATOM 617 N N . GLY A 1 75 ? -4.550 -1.355 -0.462 1.00 91.12 75 GLY A N 1
ATOM 618 C CA . GLY A 1 75 ? -5.245 -0.835 -1.639 1.00 91.12 75 GLY A CA 1
ATOM 619 C C . GLY A 1 75 ? -5.521 0.669 -1.567 1.00 91.12 75 GLY A C 1
ATOM 620 O O . GLY A 1 75 ? -5.721 1.315 -2.601 1.00 91.12 75 GLY A O 1
ATOM 621 N N . PHE A 1 76 ? -5.496 1.259 -0.368 1.00 89.94 76 PHE A N 1
ATOM 622 C CA . PHE A 1 76 ? -5.836 2.666 -0.169 1.00 89.94 76 PHE A CA 1
ATOM 623 C C . PHE A 1 76 ? -4.858 3.617 -0.871 1.00 89.94 76 PHE A C 1
ATOM 625 O O . PHE A 1 76 ? -5.263 4.660 -1.384 1.00 89.94 76 PHE A O 1
ATOM 632 N N . ASP A 1 77 ? -3.580 3.246 -0.971 1.00 88.00 77 ASP A N 1
ATOM 633 C CA . ASP A 1 77 ? -2.568 4.027 -1.690 1.00 88.00 77 ASP A CA 1
ATOM 634 C C . ASP A 1 77 ? -2.904 4.197 -3.178 1.00 88.00 77 ASP A C 1
ATOM 636 O O . ASP A 1 77 ? -2.696 5.274 -3.746 1.00 88.00 77 ASP A O 1
ATOM 640 N N . ALA A 1 78 ? -3.461 3.161 -3.815 1.00 85.81 78 ALA A N 1
ATOM 641 C CA . ALA A 1 78 ? -3.896 3.236 -5.206 1.00 85.81 78 ALA A CA 1
ATOM 642 C C . ALA A 1 78 ? -5.070 4.215 -5.372 1.00 85.81 78 ALA A C 1
ATOM 644 O O . ALA A 1 78 ? -5.093 4.992 -6.332 1.00 85.81 78 ALA A O 1
ATOM 645 N N . LEU A 1 79 ? -6.004 4.232 -4.413 1.00 87.19 79 LEU A N 1
ATOM 646 C CA . LEU A 1 79 ? -7.098 5.204 -4.367 1.00 87.19 79 LEU A CA 1
ATOM 647 C C . LEU A 1 79 ? -6.567 6.631 -4.161 1.00 87.19 79 LEU A C 1
ATOM 649 O O . LEU A 1 79 ? -6.944 7.542 -4.901 1.00 87.19 79 LEU A O 1
ATOM 653 N N . LEU A 1 80 ? -5.647 6.832 -3.214 1.00 86.44 80 LEU A N 1
ATOM 654 C CA . LEU A 1 80 ? -5.016 8.132 -2.974 1.00 86.44 80 LEU A CA 1
ATOM 655 C C . LEU A 1 80 ? -4.281 8.644 -4.216 1.00 86.44 80 LEU A C 1
ATOM 657 O O . LEU A 1 80 ? -4.391 9.825 -4.553 1.00 86.44 80 LEU A O 1
ATOM 661 N N . GLU A 1 81 ? -3.553 7.779 -4.920 1.00 84.00 81 GLU A N 1
ATOM 662 C CA . GLU A 1 81 ? -2.860 8.156 -6.152 1.00 84.00 81 GLU A CA 1
ATOM 663 C C . GLU A 1 81 ? -3.839 8.482 -7.288 1.00 84.00 81 GLU A C 1
ATOM 665 O O . GLU A 1 81 ? -3.641 9.461 -8.015 1.00 84.00 81 GLU A O 1
ATOM 670 N N . HIS A 1 82 ? -4.935 7.731 -7.421 1.00 84.81 82 HIS A N 1
ATOM 671 C CA . HIS A 1 82 ? -5.994 8.052 -8.379 1.00 84.81 82 HIS A CA 1
ATOM 672 C C . HIS A 1 82 ? -6.589 9.445 -8.121 1.00 84.81 82 HIS A C 1
ATOM 674 O O . HIS A 1 82 ? -6.710 10.255 -9.042 1.00 84.81 82 HIS A O 1
ATOM 680 N N . ILE A 1 83 ? -6.884 9.766 -6.861 1.00 84.69 83 ILE A N 1
ATOM 681 C CA . ILE A 1 83 ? -7.393 11.084 -6.468 1.00 84.69 83 ILE A CA 1
ATOM 682 C C . ILE A 1 83 ? -6.365 12.174 -6.807 1.00 84.69 83 ILE A C 1
ATOM 684 O O . ILE A 1 83 ? -6.698 13.153 -7.473 1.00 84.69 83 ILE A O 1
ATOM 688 N N . ARG A 1 84 ? -5.092 12.006 -6.419 1.00 85.25 84 ARG A N 1
ATOM 689 C CA . ARG A 1 84 ? -4.031 12.998 -6.697 1.00 85.25 84 ARG A CA 1
ATOM 690 C C . ARG A 1 84 ? -3.892 13.290 -8.184 1.00 85.25 84 ARG A C 1
ATOM 692 O O . ARG A 1 84 ? -3.870 14.456 -8.579 1.00 85.25 84 ARG A O 1
ATOM 699 N N . THR A 1 85 ? -3.808 12.236 -8.990 1.00 83.88 85 THR A N 1
ATOM 700 C CA . THR A 1 85 ? -3.627 12.347 -10.441 1.00 83.88 85 THR A CA 1
ATOM 701 C C . THR A 1 85 ? -4.831 12.992 -11.119 1.00 83.88 85 THR A C 1
ATOM 703 O O . THR A 1 85 ? -4.636 13.810 -12.017 1.00 83.88 85 THR A O 1
ATOM 706 N N . SER A 1 86 ? -6.048 12.732 -10.632 1.00 85.50 86 SER A N 1
ATOM 707 C CA . SER A 1 86 ? -7.277 13.391 -11.104 1.00 85.50 86 SER A CA 1
ATOM 708 C C . SER A 1 86 ? -7.261 14.910 -10.876 1.00 85.50 86 SER A C 1
ATOM 710 O O . SER A 1 86 ? -7.818 15.658 -11.674 1.00 85.50 86 SER A O 1
ATOM 712 N N . PHE A 1 87 ? -6.547 15.384 -9.849 1.00 84.75 87 PHE A N 1
ATOM 713 C CA . PHE A 1 87 ? -6.307 16.810 -9.587 1.00 84.75 87 PHE A CA 1
ATOM 714 C C . PHE A 1 87 ? -4.975 17.337 -10.156 1.00 84.75 87 PHE A C 1
ATOM 716 O O . PHE A 1 87 ? -4.518 18.414 -9.768 1.00 84.75 87 PHE A O 1
ATOM 723 N N . GLY A 1 88 ? -4.304 16.585 -11.035 1.00 81.31 88 GLY A N 1
ATOM 724 C CA . GLY A 1 88 ? -3.031 16.986 -11.646 1.00 81.31 88 GLY A CA 1
ATOM 725 C C . GLY A 1 88 ? -1.829 16.998 -10.690 1.00 81.31 88 GLY A C 1
ATOM 726 O O . GLY A 1 88 ? -0.772 17.530 -11.032 1.00 81.31 88 GLY A O 1
ATOM 727 N N . LYS A 1 89 ? -1.961 16.413 -9.494 1.00 81.25 89 LYS A N 1
ATOM 728 C CA . LYS A 1 89 ? -0.882 16.268 -8.507 1.00 81.25 89 LYS A CA 1
ATOM 729 C C . LYS A 1 89 ? -0.196 14.905 -8.658 1.00 81.25 89 LYS A C 1
ATOM 731 O O . LYS A 1 89 ? -0.766 13.963 -9.201 1.00 81.25 89 LYS A O 1
ATOM 736 N N . LYS A 1 90 ? 1.043 14.794 -8.171 1.00 72.62 90 LYS A N 1
ATOM 737 C CA . LYS A 1 90 ? 1.826 13.543 -8.149 1.00 72.62 90 LYS A CA 1
ATOM 738 C C . LYS A 1 90 ? 2.266 13.221 -6.728 1.00 72.62 90 LYS A C 1
ATOM 740 O O . LYS A 1 90 ? 2.578 14.148 -5.979 1.00 72.62 90 LYS A O 1
ATOM 745 N N . ALA A 1 91 ? 2.355 11.935 -6.392 1.00 74.94 91 ALA A N 1
ATOM 746 C CA . ALA A 1 91 ? 2.975 11.493 -5.149 1.00 74.94 91 ALA A CA 1
ATOM 747 C C . ALA A 1 91 ? 4.418 12.013 -5.010 1.00 74.94 91 ALA A C 1
ATOM 749 O O . ALA A 1 91 ? 5.265 11.850 -5.894 1.00 74.94 91 ALA A O 1
ATOM 750 N N . THR A 1 92 ? 4.700 12.611 -3.862 1.00 73.38 92 THR A N 1
ATOM 751 C CA . THR A 1 92 ? 6.036 12.980 -3.387 1.00 73.38 92 THR A CA 1
ATOM 752 C C . THR A 1 92 ? 6.531 11.968 -2.349 1.00 73.38 92 THR A C 1
ATOM 754 O O . THR A 1 92 ? 5.802 11.045 -1.973 1.00 73.38 92 THR A O 1
ATOM 757 N N . LEU A 1 93 ? 7.777 12.134 -1.893 1.00 69.06 93 LEU A N 1
ATOM 758 C CA . LEU A 1 93 ? 8.320 11.374 -0.764 1.00 69.06 93 LEU A CA 1
ATOM 759 C C . LEU A 1 93 ? 7.470 11.581 0.500 1.00 69.06 93 LEU A C 1
ATOM 761 O O . LEU A 1 93 ? 7.079 10.608 1.126 1.00 69.06 93 LEU A O 1
ATOM 765 N N . GLU A 1 94 ? 7.088 12.831 0.765 1.00 77.62 94 GLU A N 1
ATOM 766 C CA . GLU A 1 94 ? 6.286 13.265 1.921 1.00 77.62 94 GLU A CA 1
ATOM 767 C C . GLU A 1 94 ? 4.776 13.014 1.764 1.00 77.62 94 GLU A C 1
ATOM 769 O O . GLU A 1 94 ? 3.957 13.547 2.510 1.00 77.62 94 GLU A O 1
ATOM 774 N N . SER A 1 95 ? 4.363 12.283 0.727 1.00 84.56 95 SER A N 1
ATOM 775 C CA . SER A 1 95 ? 2.949 11.971 0.548 1.00 84.56 95 SER A CA 1
ATOM 776 C C . SER A 1 95 ? 2.531 10.835 1.466 1.00 84.56 95 SER A C 1
ATOM 778 O O . SER A 1 95 ? 3.206 9.809 1.523 1.00 84.56 95 SER A O 1
ATOM 780 N N . SER A 1 96 ? 1.371 10.999 2.096 1.00 89.38 96 SER A N 1
ATOM 781 C CA . SER A 1 96 ? 0.775 9.996 2.970 1.00 89.38 96 SER A CA 1
ATOM 782 C C . SER A 1 96 ? 0.639 8.632 2.286 1.00 89.38 96 SER A C 1
ATOM 784 O O . SER A 1 96 ? 0.226 8.577 1.118 1.00 89.38 96 SER A O 1
ATOM 786 N N . SER A 1 97 ? 0.971 7.559 3.005 1.00 90.75 97 SER A N 1
ATOM 787 C CA . SER A 1 97 ? 0.763 6.184 2.536 1.00 90.75 97 SER A CA 1
ATOM 788 C C . SER A 1 97 ? 0.663 5.145 3.633 1.00 90.75 97 SER A C 1
ATOM 790 O O . SER A 1 97 ? 1.146 5.362 4.743 1.00 90.75 97 SER A O 1
ATOM 792 N N . PHE A 1 98 ? 0.094 3.999 3.275 1.00 93.00 98 PHE A N 1
ATOM 793 C CA . PHE A 1 98 ? -0.163 2.892 4.183 1.00 93.00 98 PHE A CA 1
ATOM 794 C C . PHE A 1 98 ? 0.610 1.634 3.794 1.00 93.00 98 PHE A C 1
ATOM 796 O O . PHE A 1 98 ? 0.710 1.281 2.622 1.00 93.00 98 PHE A O 1
ATOM 803 N N . LEU A 1 99 ? 1.109 0.918 4.797 1.00 92.44 99 LEU A N 1
ATOM 804 C CA . LEU A 1 99 ? 1.659 -0.425 4.644 1.00 92.44 99 LEU A CA 1
ATOM 805 C C . LEU A 1 99 ? 1.116 -1.303 5.762 1.00 92.44 99 LEU A C 1
ATOM 807 O O . LEU A 1 99 ? 1.410 -1.065 6.928 1.00 92.44 99 LEU A O 1
ATOM 811 N N . CYS A 1 100 ? 0.330 -2.311 5.407 1.00 93.88 100 CYS A N 1
ATOM 812 C CA . CYS A 1 100 ? -0.257 -3.256 6.340 1.00 93.88 100 CYS A CA 1
ATOM 813 C C . CYS A 1 100 ? 0.327 -4.650 6.100 1.00 93.88 100 CYS A C 1
ATOM 815 O O . CYS A 1 100 ? 0.127 -5.252 5.038 1.00 93.88 100 CYS A O 1
ATOM 817 N N . LYS A 1 101 ? 1.073 -5.149 7.085 1.00 91.31 101 LYS A N 1
ATOM 818 C CA . LYS A 1 101 ? 1.649 -6.494 7.079 1.00 91.31 101 LYS A CA 1
ATOM 819 C C . LYS A 1 101 ? 0.897 -7.371 8.069 1.00 91.31 101 LYS A C 1
ATOM 821 O O . LYS A 1 101 ? 0.563 -6.920 9.159 1.00 91.31 101 LYS A O 1
ATOM 826 N N . GLU A 1 102 ? 0.656 -8.614 7.690 1.00 90.38 102 GLU A N 1
ATOM 827 C CA . GLU A 1 102 ? 0.234 -9.642 8.634 1.00 90.38 102 GLU A CA 1
ATOM 828 C C . GLU A 1 102 ? 1.479 -10.158 9.365 1.00 90.38 102 GLU A C 1
ATOM 830 O O . GLU A 1 102 ? 2.497 -10.477 8.746 1.00 90.38 102 GLU A O 1
ATOM 835 N N . LEU A 1 103 ? 1.418 -10.148 10.689 1.00 89.50 103 LEU A N 1
ATOM 836 C CA . LEU A 1 103 ? 2.400 -10.737 11.584 1.00 89.50 103 LEU A CA 1
ATOM 837 C C . LEU A 1 103 ? 2.034 -12.205 11.849 1.00 89.50 103 LEU A C 1
ATOM 839 O O . LEU A 1 103 ? 0.912 -12.631 11.552 1.00 89.50 103 LEU A O 1
ATOM 843 N N . PRO A 1 104 ? 2.950 -12.986 12.448 1.00 80.00 104 PRO A N 1
ATOM 844 C CA . PRO A 1 104 ? 2.592 -14.268 13.033 1.00 80.00 104 PRO A CA 1
ATOM 845 C C . PRO A 1 104 ? 1.336 -14.157 13.924 1.00 80.00 104 PRO A C 1
ATOM 847 O O . PRO A 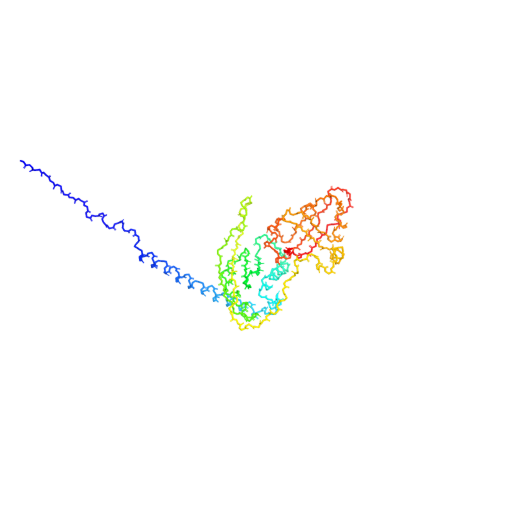1 104 ? 0.955 -13.079 14.389 1.00 80.00 104 PRO A O 1
ATOM 850 N N . GLU A 1 105 ? 0.625 -15.274 14.082 1.00 77.94 105 GLU A N 1
ATOM 851 C CA . GLU A 1 105 ? -0.641 -15.353 14.829 1.00 77.94 105 GLU A CA 1
ATOM 852 C C . GLU A 1 105 ? -1.836 -14.576 14.223 1.00 77.94 105 GLU A C 1
ATOM 854 O O . GLU A 1 105 ? -2.906 -14.547 14.827 1.00 77.94 105 GLU A O 1
ATOM 859 N N . GLY A 1 106 ? -1.702 -13.990 13.025 1.00 81.56 106 GLY A N 1
ATOM 860 C CA . GLY A 1 106 ? -2.799 -13.311 12.315 1.00 81.56 106 GLY A CA 1
ATOM 861 C C . GLY A 1 106 ? -3.060 -11.872 12.776 1.00 81.56 106 GLY A C 1
ATOM 862 O O . GLY A 1 106 ? -4.077 -11.271 12.430 1.00 81.56 106 GLY A O 1
ATOM 863 N N . THR A 1 107 ? -2.148 -11.300 13.566 1.00 91.69 107 THR A N 1
ATOM 864 C CA . THR A 1 107 ? -2.204 -9.887 13.968 1.00 91.69 107 THR A CA 1
ATOM 865 C C . THR A 1 107 ? -1.753 -8.999 12.809 1.00 91.69 107 THR A C 1
ATOM 867 O O . THR A 1 107 ? -0.791 -9.330 12.124 1.00 91.69 107 THR A O 1
ATOM 870 N N . LEU A 1 108 ? -2.380 -7.842 12.588 1.00 95.31 108 LEU A N 1
ATOM 871 C CA . LEU A 1 108 ? -1.933 -6.907 11.550 1.00 95.31 108 LEU A CA 1
ATOM 872 C C . LEU A 1 108 ? -1.075 -5.787 12.145 1.00 95.31 108 LEU A C 1
ATOM 874 O O . LEU A 1 108 ? -1.405 -5.214 13.180 1.00 95.31 108 LEU A O 1
ATOM 878 N N . MET A 1 109 ? -0.003 -5.428 11.446 1.00 95.00 109 MET A N 1
ATOM 879 C CA . MET A 1 109 ? 0.815 -4.250 11.710 1.00 95.00 109 MET A CA 1
ATOM 880 C C . MET A 1 109 ? 0.610 -3.236 10.589 1.00 95.00 109 MET A C 1
ATOM 882 O O . MET A 1 109 ? 0.987 -3.474 9.440 1.00 95.00 109 MET A O 1
ATOM 886 N N . LEU A 1 110 ? -0.005 -2.104 10.922 1.00 95.62 110 LEU A N 1
ATOM 887 C CA . LEU A 1 110 ? -0.255 -1.000 10.004 1.00 95.62 110 LEU A CA 1
ATOM 888 C C . LEU A 1 110 ? 0.736 0.135 10.255 1.00 95.62 110 LEU A C 1
ATOM 890 O O . LEU A 1 110 ? 0.731 0.739 11.323 1.00 95.62 110 LEU A O 1
ATOM 894 N N . HIS A 1 111 ? 1.509 0.489 9.237 1.00 93.69 111 HIS A N 1
ATOM 895 C CA . HIS A 1 111 ? 2.305 1.709 9.198 1.00 93.69 111 HIS A CA 1
ATOM 896 C C . HIS A 1 111 ? 1.592 2.778 8.373 1.00 93.69 111 HIS A C 1
ATOM 898 O O . HIS A 1 111 ? 1.186 2.536 7.234 1.00 93.69 111 HIS A O 1
ATOM 904 N N . TYR A 1 112 ? 1.479 3.974 8.939 1.00 93.62 112 TYR A N 1
ATOM 905 C CA . TYR A 1 112 ? 0.975 5.171 8.286 1.00 93.62 112 TYR A CA 1
ATOM 906 C C . TYR A 1 112 ? 2.100 6.200 8.155 1.00 93.62 112 TYR A C 1
ATOM 908 O O . TYR A 1 112 ? 2.463 6.885 9.112 1.00 93.62 112 TYR A O 1
ATOM 916 N N . PHE A 1 113 ? 2.666 6.294 6.955 1.00 90.12 113 PHE A N 1
ATOM 917 C CA . PHE A 1 113 ? 3.770 7.194 6.636 1.00 90.12 113 PHE A CA 1
ATOM 918 C C . PHE A 1 113 ? 3.260 8.583 6.264 1.00 90.12 113 PHE A C 1
ATOM 920 O O . PHE A 1 113 ? 2.260 8.707 5.559 1.00 90.12 113 PHE A O 1
ATOM 927 N N . HIS A 1 114 ? 3.983 9.615 6.696 1.00 88.44 114 HIS A N 1
ATOM 928 C CA . HIS A 1 114 ? 3.687 11.036 6.498 1.00 88.44 114 HIS A CA 1
ATOM 929 C C . HIS A 1 114 ? 2.220 11.377 6.810 1.00 88.44 114 HIS A C 1
ATOM 931 O O . HIS A 1 114 ? 1.482 11.846 5.933 1.00 88.44 114 HIS A O 1
ATOM 937 N N . PRO A 1 115 ? 1.753 11.097 8.042 1.00 90.50 115 PRO A N 1
ATOM 938 C CA . PRO A 1 115 ? 0.374 11.323 8.426 1.00 90.50 115 PRO A CA 1
ATOM 939 C C . PRO A 1 115 ? -0.008 12.799 8.323 1.00 90.50 115 PRO A C 1
ATOM 941 O O . PRO A 1 115 ? 0.642 13.671 8.901 1.00 90.50 115 PRO A O 1
ATOM 944 N N . HIS A 1 116 ? -1.134 13.084 7.666 1.00 90.31 116 HIS A N 1
ATOM 945 C CA . HIS A 1 116 ? -1.797 14.369 7.872 1.00 90.31 116 HIS A CA 1
ATOM 946 C C . HIS A 1 116 ? -2.266 14.452 9.329 1.00 90.31 116 HIS A C 1
ATOM 948 O O . HIS A 1 116 ? -2.963 13.544 9.775 1.00 90.31 116 HIS A O 1
ATOM 954 N N . HIS A 1 117 ? -1.940 15.530 10.050 1.00 88.94 117 HIS A N 1
ATOM 955 C CA . HIS A 1 117 ? -2.174 15.670 11.497 1.00 88.94 117 HIS A CA 1
ATOM 956 C C . HIS A 1 117 ? -3.570 15.202 11.948 1.00 88.94 117 HIS A C 1
ATOM 958 O O . HIS A 1 117 ? -3.691 14.342 12.816 1.00 88.94 117 HIS A O 1
ATOM 964 N N . THR A 1 118 ? -4.630 15.705 11.307 1.00 92.00 118 THR A N 1
ATOM 965 C CA . THR A 1 118 ? -6.020 15.344 11.639 1.00 92.00 118 THR A CA 1
ATOM 966 C C . THR A 1 118 ? -6.329 13.871 11.388 1.00 92.00 118 THR A C 1
ATOM 968 O O . THR A 1 118 ? -7.018 13.244 12.183 1.00 92.00 118 THR A O 1
ATOM 971 N N . VAL A 1 119 ? -5.809 13.309 10.292 1.00 93.06 119 VAL A N 1
ATOM 972 C CA . VAL A 1 119 ? -6.039 11.900 9.949 1.00 93.06 119 VAL A CA 1
ATOM 973 C C . VAL A 1 119 ? -5.246 11.013 10.900 1.00 93.06 119 VAL A C 1
ATOM 975 O O . VAL A 1 119 ? -5.796 10.058 11.420 1.00 93.06 119 VAL A O 1
ATOM 978 N N . GLY A 1 120 ? -3.992 11.371 11.197 1.00 93.56 120 GLY A N 1
ATOM 979 C CA . GLY A 1 120 ? -3.151 10.694 12.185 1.00 93.56 120 GLY A CA 1
ATOM 980 C C . GLY A 1 120 ? -3.822 10.612 13.554 1.00 93.56 120 GLY A C 1
ATOM 981 O O . GLY A 1 120 ? -3.871 9.537 14.138 1.00 93.56 120 GLY A O 1
ATOM 982 N N . PHE A 1 121 ? -4.418 11.716 14.015 1.00 93.94 121 PHE A N 1
ATOM 983 C CA . PHE A 1 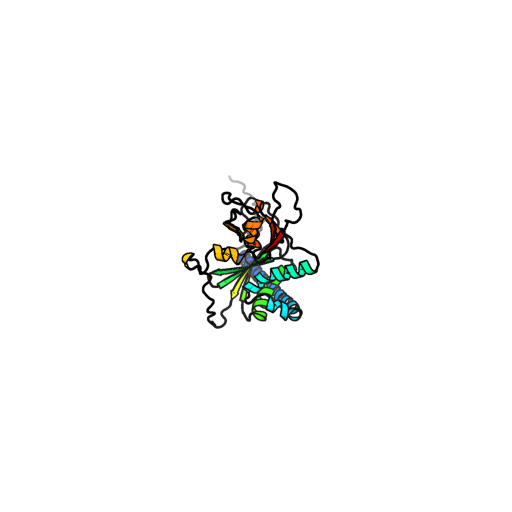121 ? -5.200 11.753 15.253 1.00 93.94 121 PHE A CA 1
ATOM 984 C C . PHE A 1 121 ? -6.433 10.832 15.209 1.00 93.94 121 PHE A C 1
ATOM 986 O O . PHE A 1 121 ? -6.735 10.173 16.199 1.00 93.94 121 PHE A O 1
ATOM 993 N N . ALA A 1 122 ? -7.120 10.767 14.064 1.00 96.94 122 ALA A N 1
ATOM 994 C CA . ALA A 1 122 ? -8.323 9.962 13.854 1.00 96.94 122 ALA A CA 1
ATOM 995 C C . ALA A 1 122 ? -8.055 8.467 13.604 1.00 96.94 122 ALA A C 1
ATOM 997 O O . ALA A 1 122 ? -8.986 7.666 13.691 1.00 96.94 122 ALA A O 1
ATOM 998 N N . MET A 1 123 ? -6.820 8.079 13.264 1.00 96.00 123 MET A N 1
ATOM 999 C CA . MET A 1 123 ? -6.521 6.744 12.728 1.00 96.00 123 MET A CA 1
ATOM 1000 C C . MET A 1 123 ? -7.012 5.610 13.622 1.00 96.00 123 MET A C 1
ATOM 1002 O O . MET A 1 123 ? -7.556 4.639 13.103 1.00 96.00 123 MET A O 1
ATOM 1006 N N . LEU A 1 124 ? -6.871 5.745 14.942 1.00 96.31 124 LEU A N 1
ATOM 1007 C CA . LEU A 1 124 ? -7.289 4.722 15.898 1.00 96.31 124 LEU A CA 1
ATOM 1008 C C . LEU A 1 124 ? -8.770 4.343 15.716 1.00 96.31 124 LEU A C 1
ATOM 1010 O O . LEU A 1 124 ? -9.099 3.176 15.503 1.00 96.31 124 LEU A O 1
ATOM 1014 N N . GLY A 1 125 ? -9.656 5.344 15.720 1.00 97.69 125 GLY A N 1
ATOM 1015 C CA . GLY A 1 125 ? -11.088 5.143 15.500 1.00 97.69 125 GLY A CA 1
ATOM 1016 C C . GLY A 1 125 ? -11.431 4.773 14.060 1.00 97.69 125 GLY A C 1
ATOM 1017 O O . GLY A 1 125 ? -12.325 3.964 13.827 1.00 97.69 125 GLY A O 1
ATOM 1018 N N . MET A 1 126 ? -10.697 5.302 13.075 1.00 97.81 126 MET A N 1
ATOM 1019 C CA . MET A 1 126 ? -10.912 4.956 11.666 1.00 97.81 126 MET A CA 1
ATOM 1020 C C . MET A 1 126 ? -10.641 3.473 11.386 1.00 97.81 126 MET A C 1
ATOM 1022 O O . MET A 1 126 ? -11.406 2.849 10.653 1.00 97.81 126 MET A O 1
ATOM 1026 N N . ILE A 1 127 ? -9.589 2.895 11.980 1.00 97.94 127 ILE A N 1
ATOM 1027 C CA . ILE A 1 127 ? -9.263 1.467 11.846 1.00 97.94 127 ILE A CA 1
ATOM 1028 C C . ILE A 1 127 ? -10.398 0.614 12.418 1.00 97.94 127 ILE A C 1
ATOM 1030 O O . ILE A 1 127 ? -10.912 -0.270 11.727 1.00 97.94 127 ILE A O 1
ATOM 1034 N N . LYS A 1 128 ? -10.834 0.916 13.648 1.00 97.38 128 LYS A N 1
ATOM 1035 C CA . LYS A 1 128 ? -11.945 0.216 14.310 1.00 97.38 128 LYS A CA 1
ATOM 1036 C C . LYS A 1 128 ? -13.245 0.325 13.513 1.00 97.38 128 LYS A C 1
ATOM 1038 O O . LYS A 1 128 ? -13.914 -0.680 13.266 1.00 97.38 128 LYS A O 1
ATOM 1043 N N . ALA A 1 129 ? -13.575 1.523 13.034 1.00 97.69 129 ALA A N 1
ATOM 1044 C CA . ALA A 1 129 ? -14.771 1.761 12.237 1.00 97.69 129 ALA A CA 1
ATOM 1045 C C . ALA A 1 129 ? -14.739 1.032 10.888 1.00 97.69 129 ALA A C 1
ATOM 1047 O O . ALA A 1 129 ? -15.761 0.470 10.487 1.00 97.69 129 ALA A O 1
ATOM 1048 N N . ALA A 1 130 ? -13.590 0.996 10.205 1.00 97.19 130 ALA A N 1
ATOM 1049 C CA . ALA A 1 130 ? -13.423 0.248 8.961 1.00 97.19 130 ALA A CA 1
ATOM 1050 C C . ALA A 1 130 ? -13.593 -1.260 9.191 1.00 97.19 130 ALA A C 1
ATOM 1052 O O . ALA A 1 130 ? -14.386 -1.896 8.492 1.00 97.19 130 ALA A O 1
ATOM 1053 N N . GLY A 1 131 ? -12.924 -1.814 10.211 1.00 96.19 131 GLY A N 1
ATOM 1054 C CA . GLY A 1 131 ? -13.076 -3.213 10.620 1.00 96.19 131 GLY A CA 1
ATOM 1055 C C . GLY A 1 131 ? -14.541 -3.574 10.857 1.00 96.19 131 GLY A C 1
ATOM 1056 O O . GLY A 1 131 ? -15.062 -4.501 10.237 1.00 96.19 131 GLY A O 1
ATOM 1057 N N . LYS A 1 132 ? -15.249 -2.764 11.648 1.00 95.81 132 LYS A N 1
ATOM 1058 C CA . LYS A 1 132 ? -16.643 -3.015 12.025 1.00 95.81 132 LYS A CA 1
ATOM 1059 C C . LYS A 1 132 ? -17.645 -2.817 10.885 1.00 95.81 132 LYS A C 1
ATOM 1061 O O . LYS A 1 132 ? -18.534 -3.647 10.703 1.00 95.81 132 LYS A O 1
ATOM 1066 N N . ARG A 1 133 ? -17.556 -1.715 10.128 1.00 95.19 133 ARG A N 1
ATOM 1067 C CA . ARG A 1 133 ? -18.568 -1.352 9.111 1.00 95.19 133 ARG A CA 1
ATOM 1068 C C . ARG A 1 133 ? -18.361 -2.034 7.761 1.00 95.19 133 ARG A C 1
ATOM 1070 O O . ARG A 1 133 ? -19.346 -2.322 7.076 1.00 95.19 133 ARG A O 1
ATOM 1077 N N . ILE A 1 134 ? -17.108 -2.262 7.364 1.00 95.38 134 ILE A N 1
ATOM 1078 C CA . ILE A 1 134 ? -16.791 -2.873 6.067 1.00 95.38 134 ILE A CA 1
ATOM 1079 C C . ILE A 1 134 ? -16.689 -4.387 6.199 1.00 95.38 134 ILE A C 1
ATOM 1081 O O . ILE A 1 134 ? -17.314 -5.095 5.414 1.00 95.38 134 ILE A O 1
ATOM 1085 N N . TYR A 1 135 ? -15.941 -4.864 7.195 1.00 94.75 135 TYR A N 1
ATOM 1086 C CA . TYR A 1 135 ? -15.556 -6.273 7.306 1.00 94.75 135 TYR A CA 1
ATOM 1087 C C . TYR A 1 135 ? -16.283 -7.036 8.416 1.00 94.75 135 TYR A C 1
ATOM 1089 O O . TYR A 1 135 ? -16.079 -8.238 8.548 1.00 94.75 135 TYR A O 1
ATOM 1097 N N . HIS A 1 136 ? -17.141 -6.361 9.189 1.00 94.00 136 HIS A N 1
ATOM 1098 C CA . HIS A 1 136 ? -17.852 -6.939 10.334 1.00 94.00 136 HIS A CA 1
ATOM 1099 C C . HIS A 1 136 ? -16.918 -7.565 11.382 1.00 94.00 136 HIS A C 1
ATOM 1101 O O . HIS A 1 136 ? -17.274 -8.545 12.030 1.00 94.00 136 HIS A O 1
ATOM 1107 N N . LEU A 1 137 ? -15.733 -6.975 11.554 1.00 93.81 137 LEU A N 1
ATOM 1108 C CA . LEU A 1 137 ? -14.722 -7.397 12.519 1.00 93.81 137 LEU A CA 1
ATOM 1109 C C . LEU A 1 137 ? -14.742 -6.474 13.735 1.00 93.81 137 LEU A C 1
ATOM 1111 O O . LEU A 1 137 ? -14.739 -5.248 13.591 1.00 93.81 137 LEU A O 1
ATOM 1115 N N . ASN A 1 138 ? -14.710 -7.060 14.929 1.00 94.00 138 ASN A N 1
ATOM 1116 C CA . ASN A 1 138 ? -14.354 -6.325 16.136 1.00 94.00 138 ASN A CA 1
ATOM 1117 C C . ASN A 1 138 ? -12.838 -6.397 16.286 1.00 94.00 138 ASN A C 1
ATOM 1119 O O . ASN A 1 138 ? -12.282 -7.490 16.319 1.00 94.00 138 ASN A O 1
ATOM 1123 N N . VAL A 1 139 ? -12.174 -5.245 16.332 1.00 94.94 139 VAL A N 1
ATOM 1124 C CA . VAL A 1 139 ? -10.713 -5.182 16.418 1.00 94.94 139 VAL A CA 1
ATOM 1125 C C . VAL A 1 139 ? -10.271 -4.319 17.590 1.00 94.94 139 VAL A C 1
ATOM 1127 O O . VAL A 1 139 ? -10.802 -3.230 17.824 1.00 94.94 139 VAL A O 1
ATOM 1130 N N . GLU A 1 140 ? -9.259 -4.795 18.296 1.00 94.75 140 GLU A N 1
ATOM 1131 C CA . GLU A 1 140 ? -8.452 -4.003 19.209 1.00 94.75 140 GLU A CA 1
ATOM 1132 C C . GLU A 1 140 ? -7.303 -3.367 18.437 1.00 94.75 140 GLU A C 1
ATOM 1134 O O . GLU A 1 140 ? -6.683 -3.996 17.579 1.00 94.75 140 GLU A O 1
ATOM 1139 N N . VAL A 1 141 ? -7.042 -2.093 18.725 1.00 95.56 141 VAL A N 1
ATOM 1140 C CA . VAL A 1 141 ? -6.003 -1.321 18.049 1.00 95.56 141 VAL A CA 1
ATOM 1141 C C . VAL A 1 141 ? -5.141 -0.651 19.102 1.00 95.56 141 VAL A C 1
ATOM 1143 O O . VAL A 1 141 ? -5.652 0.076 19.953 1.00 95.56 141 VAL A O 1
ATOM 1146 N N . GLU A 1 142 ? -3.840 -0.880 19.015 1.00 93.69 142 GLU A N 1
ATOM 1147 C CA . GLU A 1 142 ? -2.831 -0.289 19.885 1.00 93.69 142 GLU A CA 1
ATOM 1148 C C . GLU A 1 142 ? -1.840 0.500 19.032 1.00 93.69 142 GLU A C 1
ATOM 1150 O O . GLU A 1 142 ? -1.319 -0.011 18.041 1.00 93.69 142 GLU A O 1
ATOM 1155 N N . GLN A 1 143 ? -1.582 1.757 19.391 1.00 92.75 143 GLN A N 1
ATOM 1156 C CA . GLN A 1 143 ? -0.535 2.536 18.741 1.00 92.75 143 GLN A CA 1
ATOM 1157 C C . GLN A 1 143 ? 0.811 2.212 19.393 1.00 92.75 143 GLN A C 1
ATOM 1159 O O . GLN A 1 143 ? 0.972 2.404 20.595 1.00 92.75 143 GLN A O 1
ATOM 1164 N N . ILE A 1 144 ? 1.781 1.779 18.591 1.00 90.94 144 ILE A N 1
ATOM 1165 C CA . ILE A 1 144 ? 3.135 1.460 19.054 1.00 90.94 144 ILE A CA 1
ATOM 1166 C C . ILE A 1 144 ? 4.098 2.609 18.733 1.00 90.94 144 ILE A C 1
ATOM 1168 O O . ILE A 1 144 ? 3.943 3.318 17.731 1.00 90.94 144 ILE A O 1
ATOM 1172 N N . GLU A 1 145 ? 5.100 2.811 19.590 1.00 79.88 145 GLU A N 1
ATOM 1173 C CA . GLU A 1 145 ? 6.181 3.757 19.312 1.00 79.88 145 GLU A CA 1
ATOM 1174 C C . GLU A 1 145 ? 7.008 3.263 18.120 1.00 79.88 145 GLU A C 1
ATOM 1176 O O . GLU A 1 145 ? 7.304 2.075 17.997 1.00 79.88 145 GLU A O 1
ATOM 1181 N N . ASN A 1 146 ? 7.365 4.168 17.206 1.00 66.75 146 ASN A N 1
ATOM 1182 C CA . ASN A 1 146 ? 8.112 3.758 16.024 1.00 66.75 146 ASN A CA 1
ATOM 1183 C C . ASN A 1 146 ? 9.541 3.380 16.406 1.00 66.75 146 ASN A C 1
ATOM 1185 O O . ASN A 1 146 ? 10.311 4.230 16.863 1.00 66.75 146 ASN A O 1
ATOM 1189 N N . GLU A 1 147 ? 9.944 2.159 16.073 1.00 53.44 147 GLU A N 1
ATOM 1190 C CA . GLU A 1 147 ? 11.353 1.886 15.840 1.00 53.44 147 GLU A CA 1
ATOM 1191 C C . GLU A 1 147 ? 11.819 2.773 14.679 1.00 53.44 147 GLU A C 1
ATOM 1193 O O . GLU A 1 147 ? 11.146 2.919 13.652 1.00 53.44 147 GLU A O 1
ATOM 1198 N N . LYS A 1 148 ? 12.951 3.456 14.857 1.00 51.97 148 LYS A N 1
ATOM 1199 C CA . LYS A 1 148 ? 13.519 4.300 13.806 1.00 51.97 148 LYS A CA 1
ATOM 1200 C C . LYS A 1 148 ? 13.835 3.397 12.613 1.00 51.97 148 LYS A C 1
ATOM 1202 O O . LYS A 1 148 ? 14.801 2.646 12.657 1.00 51.97 148 LYS A O 1
ATOM 1207 N N . PHE A 1 149 ? 13.049 3.495 11.543 1.00 48.34 149 PHE A N 1
ATOM 1208 C CA . PHE A 1 149 ? 13.286 2.819 10.264 1.00 48.34 149 PHE A CA 1
ATOM 1209 C C . PHE A 1 149 ? 14.527 3.387 9.545 1.00 48.34 149 PHE A C 1
ATOM 1211 O O . PHE A 1 149 ? 14.406 3.867 8.424 1.00 48.34 149 PHE A O 1
ATOM 1218 N N . TYR A 1 150 ? 15.708 3.408 10.175 1.00 47.75 150 TYR A N 1
ATOM 1219 C CA . TYR A 1 150 ? 16.951 3.888 9.566 1.00 47.75 150 TYR A CA 1
ATOM 1220 C C . TYR A 1 150 ? 18.188 3.193 10.134 1.00 47.75 150 TYR A C 1
ATOM 1222 O O . TYR A 1 150 ? 18.468 3.264 11.328 1.00 47.75 150 TYR A O 1
ATOM 1230 N N . SER A 1 151 ? 18.979 2.611 9.237 1.00 42.41 151 SER A N 1
ATOM 1231 C CA . SER A 1 151 ? 20.410 2.404 9.423 1.00 42.41 151 SER A CA 1
ATOM 1232 C C . SER A 1 151 ? 21.123 3.764 9.455 1.00 42.41 151 SER A C 1
ATOM 1234 O O . SER A 1 151 ? 20.858 4.652 8.637 1.00 42.41 151 SER A O 1
ATOM 1236 N N . GLU A 1 152 ? 22.010 3.940 10.436 1.00 38.53 152 GLU A N 1
ATOM 1237 C CA . GLU A 1 152 ? 22.858 5.122 10.614 1.00 38.53 152 GLU A CA 1
ATOM 1238 C C . GLU A 1 152 ? 23.644 5.415 9.324 1.00 38.53 152 GLU A C 1
ATOM 1240 O O . GLU A 1 152 ? 24.519 4.645 8.938 1.00 38.53 152 GLU A O 1
ATOM 1245 N N . GLY A 1 153 ? 23.343 6.514 8.626 1.00 44.38 153 GLY A N 1
ATOM 1246 C CA . GLY A 1 153 ? 24.194 6.953 7.509 1.00 44.38 153 GLY A CA 1
ATOM 1247 C C . GLY A 1 153 ? 23.529 7.734 6.380 1.00 44.38 153 GLY A C 1
ATOM 1248 O O . GLY A 1 153 ? 24.234 8.279 5.535 1.00 44.38 153 GLY A O 1
ATOM 1249 N N . SER A 1 154 ? 22.201 7.854 6.346 1.00 41.94 154 SER A N 1
ATOM 1250 C CA . SER A 1 154 ? 21.517 8.751 5.406 1.00 41.94 154 SER A CA 1
ATOM 1251 C C . SER A 1 154 ? 20.715 9.793 6.178 1.00 41.94 154 SER A C 1
ATOM 1253 O O . SER A 1 154 ? 20.103 9.465 7.190 1.00 41.94 154 SER A O 1
ATOM 1255 N N . ASN A 1 155 ? 20.796 11.058 5.745 1.00 42.56 155 ASN A N 1
ATOM 1256 C CA . ASN A 1 155 ? 20.176 12.210 6.408 1.00 42.56 155 ASN A CA 1
ATOM 1257 C C . ASN A 1 155 ? 18.784 11.858 6.969 1.00 42.56 155 ASN A C 1
ATOM 1259 O O . ASN A 1 155 ? 17.990 11.280 6.219 1.00 42.56 155 ASN A O 1
ATOM 1263 N N . PRO A 1 156 ? 18.463 12.227 8.225 1.00 43.97 156 PRO A N 1
ATOM 1264 C CA . PRO A 1 156 ? 17.145 12.035 8.818 1.00 43.97 156 PRO A CA 1
ATOM 1265 C C . PRO A 1 156 ? 16.149 12.977 8.132 1.00 43.97 156 PRO A C 1
ATOM 1267 O O . PRO A 1 156 ? 15.735 13.997 8.670 1.00 43.97 156 PRO A O 1
ATOM 1270 N N . SER A 1 157 ? 15.795 12.680 6.885 1.00 46.72 157 SER A N 1
ATOM 1271 C CA . SER A 1 157 ? 14.633 13.268 6.243 1.00 46.72 157 SER A CA 1
ATOM 1272 C C . SER A 1 157 ? 13.425 12.818 7.059 1.00 46.72 157 SER A C 1
ATOM 1274 O O . SER A 1 157 ? 13.234 11.611 7.225 1.00 46.72 157 SER A O 1
ATOM 1276 N N . ASN A 1 158 ? 12.688 13.788 7.595 1.00 53.53 158 ASN A N 1
ATOM 1277 C CA . ASN A 1 158 ? 11.571 13.693 8.539 1.00 53.53 158 ASN A CA 1
ATOM 1278 C C . ASN A 1 158 ? 10.430 12.749 8.105 1.00 53.53 158 ASN A C 1
ATOM 1280 O O . ASN A 1 158 ? 9.307 13.187 7.888 1.00 53.53 158 ASN A O 1
ATOM 1284 N N . CYS A 1 159 ? 10.676 11.446 8.017 1.00 58.00 159 CYS A N 1
ATOM 1285 C CA . CYS A 1 159 ? 9.621 10.467 7.805 1.00 58.00 159 CYS A CA 1
ATOM 1286 C C . CYS A 1 159 ? 8.867 10.283 9.121 1.00 58.00 159 CYS A C 1
ATOM 1288 O O . CYS A 1 159 ? 9.240 9.449 9.949 1.00 58.00 159 CYS A O 1
ATOM 1290 N N . SER A 1 160 ? 7.820 11.078 9.334 1.00 81.31 160 SER A N 1
ATOM 1291 C CA . SER A 1 160 ? 6.850 10.801 10.387 1.00 81.31 160 SER A CA 1
ATOM 1292 C C . SER A 1 160 ? 6.113 9.512 10.024 1.00 81.31 160 SER A C 1
ATOM 1294 O O . SER A 1 160 ? 5.580 9.365 8.928 1.00 81.31 160 SER A O 1
ATOM 1296 N N . CYS A 1 161 ? 6.135 8.540 10.924 1.00 88.25 161 CYS A N 1
ATOM 1297 C CA . CYS A 1 161 ? 5.379 7.301 10.803 1.00 88.25 161 CYS A CA 1
ATOM 1298 C C . CYS A 1 161 ? 4.455 7.208 12.017 1.00 88.25 161 CYS A C 1
ATOM 1300 O O . CYS A 1 161 ? 4.784 7.734 13.078 1.00 88.25 161 CYS A O 1
ATOM 1302 N N . LEU A 1 162 ? 3.300 6.579 11.879 1.00 92.50 162 LEU A N 1
ATOM 1303 C CA . LEU A 1 162 ? 2.526 6.072 13.007 1.00 92.50 162 LEU A CA 1
ATOM 1304 C C . LEU A 1 162 ? 2.326 4.586 12.770 1.00 92.50 162 LEU A C 1
ATOM 1306 O O . LEU A 1 162 ? 1.971 4.194 11.660 1.00 92.50 162 LEU A O 1
ATOM 1310 N N . SER A 1 163 ? 2.554 3.776 13.795 1.00 94.50 163 SER A N 1
ATOM 1311 C CA . SER A 1 163 ? 2.442 2.327 13.694 1.00 94.50 163 SER A CA 1
ATOM 1312 C C . SER A 1 163 ? 1.345 1.833 14.630 1.00 94.50 163 SER A C 1
ATOM 1314 O O . SER A 1 163 ? 1.249 2.287 15.770 1.00 94.50 163 SER A O 1
ATOM 1316 N N . PHE A 1 164 ? 0.504 0.928 14.137 1.00 95.81 164 PHE A N 1
ATOM 1317 C CA . PHE A 1 164 ? -0.640 0.388 14.863 1.00 95.81 164 PHE A CA 1
ATOM 1318 C C . PHE A 1 164 ? -0.642 -1.134 14.784 1.00 95.81 164 PHE A C 1
ATOM 1320 O O . PHE A 1 164 ? -0.535 -1.702 13.696 1.00 95.81 164 PHE A O 1
ATOM 1327 N N . LEU A 1 165 ? -0.802 -1.779 15.933 1.00 95.75 165 LEU A N 1
ATOM 1328 C CA . LEU A 1 165 ? -1.057 -3.204 16.047 1.00 95.75 165 LEU A CA 1
ATOM 1329 C C . LEU A 1 165 ? -2.570 -3.422 16.086 1.00 95.75 165 LEU A C 1
ATOM 1331 O O . LEU A 1 165 ? -3.259 -2.795 16.888 1.00 95.75 165 LEU A O 1
ATOM 1335 N N . ILE A 1 166 ? -3.089 -4.278 15.212 1.00 96.38 166 ILE A N 1
ATOM 1336 C CA . ILE A 1 166 ? -4.522 -4.529 15.048 1.00 96.38 166 ILE A CA 1
ATOM 1337 C C . ILE A 1 166 ? -4.772 -6.012 15.292 1.00 96.38 166 ILE A C 1
ATOM 1339 O O . ILE A 1 166 ? -4.303 -6.860 14.530 1.00 96.38 166 ILE A O 1
ATOM 1343 N N . LYS A 1 167 ? -5.525 -6.316 16.344 1.00 94.50 167 LYS A N 1
ATOM 1344 C CA . LYS A 1 167 ? -5.893 -7.679 16.733 1.00 94.50 167 LYS A CA 1
ATOM 1345 C C . LYS A 1 167 ? -7.388 -7.864 16.556 1.00 94.50 167 LYS A C 1
ATOM 1347 O O . LYS A 1 167 ? -8.169 -7.041 17.020 1.00 94.50 167 LYS A O 1
ATOM 1352 N N . GLU A 1 168 ? -7.793 -8.933 15.884 1.00 90.31 168 GLU A N 1
ATOM 1353 C CA . GLU A 1 168 ? -9.204 -9.309 15.819 1.00 90.31 168 GLU A CA 1
ATOM 1354 C C . GLU A 1 168 ? -9.634 -9.880 17.176 1.00 90.31 168 GLU A C 1
ATOM 1356 O O . GLU A 1 168 ? -9.037 -10.830 17.678 1.00 90.31 168 GLU A O 1
ATOM 1361 N N . CYS A 1 169 ? -10.658 -9.287 17.786 1.00 85.94 169 CYS A N 1
ATOM 1362 C CA . CYS A 1 169 ? -11.289 -9.835 18.979 1.00 85.94 169 CYS A CA 1
ATOM 1363 C C . CYS A 1 169 ? -12.144 -11.028 18.547 1.00 85.94 169 CYS A C 1
ATOM 1365 O O . CYS A 1 169 ? -12.966 -10.888 17.636 1.00 85.94 169 CYS A O 1
ATOM 1367 N N . GLU A 1 170 ? -11.960 -12.182 19.194 1.00 67.00 170 GLU A N 1
ATOM 1368 C CA . GLU A 1 170 ? -12.635 -13.439 18.854 1.00 67.00 170 GLU A CA 1
ATOM 1369 C C . GLU A 1 170 ? -14.123 -13.234 18.537 1.00 67.00 170 GLU A C 1
ATOM 1371 O O . GLU A 1 170 ? -14.962 -13.000 19.408 1.00 67.00 170 GLU A O 1
ATOM 1376 N N . THR A 1 171 ? -14.462 -13.356 17.256 1.00 52.12 171 THR A N 1
ATOM 1377 C CA . THR A 1 171 ? -15.837 -13.505 16.797 1.00 52.12 171 THR A CA 1
ATOM 1378 C C . THR A 1 171 ? -15.913 -14.916 16.231 1.00 52.12 171 THR A C 1
ATOM 1380 O O . THR A 1 171 ? -15.221 -15.196 15.261 1.00 52.12 171 THR A O 1
ATOM 1383 N N . ILE A 1 172 ? -16.655 -15.807 16.911 1.00 46.28 172 ILE A N 1
ATOM 1384 C CA . ILE A 1 172 ? -16.956 -17.221 16.582 1.00 46.28 172 ILE A CA 1
ATOM 1385 C C . ILE A 1 172 ? -16.201 -17.715 15.342 1.00 46.28 172 ILE A C 1
ATOM 1387 O O . ILE A 1 172 ? -16.602 -17.378 14.230 1.00 46.28 172 ILE A O 1
ATOM 1391 N N . HIS A 1 173 ? -15.148 -18.518 15.542 1.00 43.91 173 HIS A N 1
ATOM 1392 C CA . HIS A 1 173 ? -14.325 -19.110 14.484 1.00 43.91 173 HIS A CA 1
ATOM 1393 C C . HIS A 1 173 ? -15.175 -19.715 13.354 1.00 43.91 173 HIS A C 1
ATOM 1395 O O . HIS A 1 173 ? -15.483 -20.907 13.341 1.00 43.91 173 HIS A O 1
ATOM 1401 N N . ILE A 1 174 ? -15.494 -18.914 12.340 1.00 47.31 174 ILE A N 1
ATOM 1402 C CA . ILE A 1 174 ? -15.638 -19.435 10.995 1.00 47.31 174 ILE A CA 1
ATOM 1403 C C . ILE A 1 174 ? -14.198 -19.679 10.5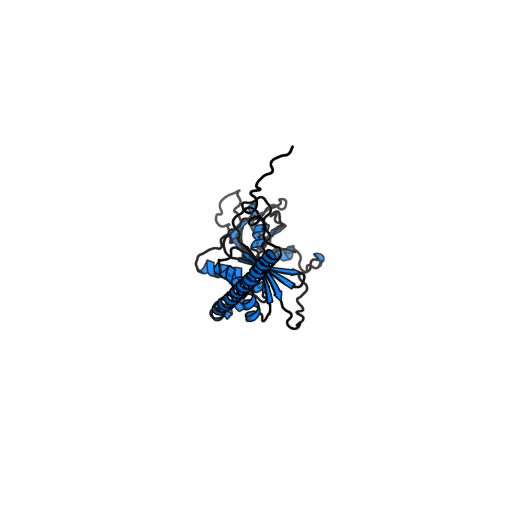98 1.00 47.31 174 ILE A C 1
ATOM 1405 O O . ILE A 1 174 ? -13.452 -18.735 10.346 1.00 47.31 174 ILE A O 1
ATOM 1409 N N . THR A 1 175 ? -13.789 -20.943 10.649 1.00 40.00 175 THR A N 1
ATOM 1410 C CA . THR A 1 175 ? -12.525 -21.423 10.108 1.00 40.00 175 THR A CA 1
ATOM 1411 C C . THR A 1 175 ? -12.411 -20.920 8.676 1.00 40.00 175 THR A C 1
ATOM 1413 O O . THR A 1 175 ? -12.892 -21.539 7.726 1.00 40.00 175 THR A O 1
ATOM 1416 N N . LYS A 1 176 ? -11.789 -19.750 8.502 1.00 47.41 176 LYS A N 1
ATOM 1417 C CA . LYS A 1 176 ? -11.292 -19.331 7.208 1.00 47.41 176 LYS A CA 1
ATOM 1418 C C . LYS A 1 176 ? -10.191 -20.341 6.917 1.00 47.41 176 LYS A C 1
ATOM 1420 O O . LYS A 1 176 ? -9.079 -20.222 7.418 1.00 47.41 176 LYS A O 1
ATOM 1425 N N . ASN A 1 177 ? -10.530 -21.381 6.157 1.00 41.72 177 ASN A N 1
ATOM 1426 C CA . ASN A 1 177 ? -9.562 -22.140 5.381 1.00 41.72 177 ASN A CA 1
ATOM 1427 C C . ASN A 1 177 ? -8.965 -21.153 4.372 1.00 41.72 177 ASN A C 1
ATOM 1429 O O . ASN A 1 177 ? -9.341 -21.129 3.201 1.00 41.72 177 ASN A O 1
ATOM 1433 N N . ILE A 1 178 ? -8.110 -20.257 4.861 1.00 49.16 178 ILE A N 1
ATOM 1434 C CA . ILE A 1 178 ? -7.253 -19.447 4.019 1.00 49.16 178 ILE A CA 1
ATOM 1435 C C . ILE A 1 178 ? -6.212 -20.438 3.507 1.00 49.16 178 ILE A C 1
ATOM 1437 O O . ILE A 1 178 ? -5.626 -21.164 4.317 1.00 49.16 178 ILE A O 1
ATOM 1441 N N . PRO A 1 179 ? -6.017 -20.549 2.186 1.00 46.53 179 PRO A N 1
ATOM 1442 C CA . PRO A 1 179 ? -4.938 -21.354 1.649 1.00 46.53 179 PRO A CA 1
ATOM 1443 C C . PRO A 1 179 ? -3.644 -20.961 2.363 1.00 46.53 179 PRO A C 1
ATOM 1445 O O . PRO A 1 179 ? -3.282 -19.783 2.368 1.00 46.53 179 PRO A O 1
ATOM 1448 N N . GLN A 1 180 ? -2.971 -21.938 2.980 1.00 52.16 180 GLN A N 1
ATOM 1449 C CA . GLN A 1 180 ? -1.575 -21.784 3.382 1.00 52.16 180 GLN A CA 1
ATOM 1450 C C . GLN A 1 180 ? -0.836 -21.171 2.192 1.00 52.16 180 GLN A C 1
ATOM 1452 O O . GLN A 1 180 ? -1.076 -21.595 1.058 1.00 52.16 180 GLN A O 1
ATOM 1457 N N . GLY A 1 181 ? -0.065 -20.115 2.460 1.00 57.06 181 GLY A N 1
ATOM 1458 C CA . GLY A 1 181 ? 0.468 -19.206 1.451 1.00 57.06 181 GLY A CA 1
ATOM 1459 C C . GLY A 1 181 ? 1.214 -19.883 0.300 1.00 57.06 181 GLY A C 1
ATOM 1460 O O . GLY A 1 181 ? 1.394 -21.097 0.233 1.00 57.06 181 GLY A O 1
ATOM 1461 N N . THR A 1 182 ? 1.671 -19.072 -0.648 1.00 62.19 182 THR A N 1
ATOM 1462 C CA . THR A 1 182 ? 2.471 -19.559 -1.776 1.00 62.19 182 THR A CA 1
ATOM 1463 C C . THR A 1 182 ? 3.635 -20.423 -1.291 1.00 62.19 182 THR A C 1
ATOM 1465 O O . THR A 1 182 ? 4.289 -20.099 -0.297 1.00 62.19 182 THR A O 1
ATOM 1468 N N . SER A 1 183 ? 3.879 -21.532 -1.987 1.00 66.50 183 SER A N 1
ATOM 1469 C CA . SER A 1 183 ? 4.935 -22.459 -1.604 1.00 66.50 183 SER A CA 1
ATOM 1470 C C . SER A 1 183 ? 6.318 -21.814 -1.610 1.00 66.50 183 SER A C 1
ATOM 1472 O O . SER A 1 183 ? 6.625 -20.983 -2.462 1.00 66.50 183 SER A O 1
ATOM 1474 N N . GLN A 1 184 ? 7.149 -22.264 -0.671 1.00 70.56 184 GLN A N 1
ATOM 1475 C CA . GLN A 1 184 ? 8.554 -21.889 -0.517 1.00 70.56 184 GLN A CA 1
ATOM 1476 C C . GLN A 1 184 ? 9.513 -22.904 -1.142 1.00 70.56 184 GLN A C 1
ATOM 1478 O O . GLN A 1 184 ? 10.724 -22.824 -0.950 1.00 70.56 184 GLN A O 1
ATOM 1483 N N . VAL A 1 185 ? 8.986 -23.907 -1.848 1.00 76.75 185 VAL A N 1
ATOM 1484 C CA . VAL A 1 185 ? 9.779 -24.987 -2.430 1.00 76.75 185 VAL A CA 1
ATOM 1485 C C . VAL A 1 185 ? 9.915 -24.743 -3.931 1.00 76.75 185 VAL A C 1
ATOM 1487 O O . VAL A 1 185 ? 8.982 -25.030 -4.670 1.00 76.75 185 VAL A O 1
ATOM 1490 N N . PRO A 1 186 ? 11.083 -24.318 -4.449 1.00 71.31 186 PRO A N 1
ATOM 1491 C CA . PRO A 1 186 ? 11.235 -24.017 -5.877 1.00 71.31 186 PRO A CA 1
ATOM 1492 C C . PRO A 1 186 ? 10.865 -25.180 -6.813 1.00 71.31 186 PRO A C 1
ATOM 1494 O O . PRO A 1 186 ? 10.524 -24.966 -7.974 1.00 71.31 186 PRO A O 1
ATOM 1497 N N . ALA A 1 187 ? 10.936 -26.420 -6.321 1.00 76.31 187 ALA A N 1
ATOM 1498 C CA . ALA A 1 187 ? 10.624 -27.622 -7.088 1.00 76.31 187 ALA A CA 1
ATOM 1499 C C . ALA A 1 187 ? 9.130 -27.797 -7.414 1.00 76.31 187 ALA A C 1
ATOM 1501 O O . ALA A 1 187 ? 8.807 -28.573 -8.312 1.00 76.31 187 ALA A O 1
ATOM 1502 N N . ASP A 1 188 ? 8.218 -27.110 -6.722 1.00 83.25 188 ASP A N 1
ATOM 1503 C CA . ASP A 1 188 ? 6.781 -27.217 -7.000 1.00 83.25 188 ASP A CA 1
ATOM 1504 C C . ASP A 1 188 ? 6.237 -26.141 -7.948 1.00 83.25 188 ASP A C 1
ATOM 1506 O O . ASP A 1 188 ? 5.040 -26.137 -8.273 1.00 83.25 188 ASP A O 1
ATOM 1510 N N . LEU A 1 189 ? 7.129 -25.285 -8.463 1.00 77.88 189 LEU A N 1
ATOM 1511 C CA . LEU A 1 189 ? 6.814 -24.317 -9.500 1.00 77.88 189 LEU A CA 1
ATOM 1512 C C . LEU A 1 189 ? 6.202 -25.032 -10.708 1.00 77.88 189 LEU A C 1
ATOM 1514 O O . LEU A 1 189 ? 6.858 -25.750 -11.462 1.00 77.88 189 LEU A O 1
ATOM 1518 N N . ARG A 1 190 ? 4.909 -24.787 -10.930 1.00 84.75 190 ARG A N 1
ATOM 1519 C CA . ARG A 1 190 ? 4.145 -25.378 -12.042 1.00 84.75 190 ARG A CA 1
ATOM 1520 C C . ARG A 1 190 ? 4.530 -24.818 -13.411 1.00 84.75 190 ARG A C 1
ATOM 1522 O O . ARG A 1 190 ? 4.113 -25.361 -14.431 1.00 84.75 190 ARG A O 1
ATOM 1529 N N . ILE A 1 191 ? 5.290 -23.725 -13.438 1.00 88.81 191 ILE A N 1
ATOM 1530 C CA . ILE A 1 191 ? 5.739 -23.047 -14.651 1.00 88.81 191 ILE A CA 1
ATOM 1531 C C . ILE A 1 191 ? 7.247 -22.834 -14.595 1.00 88.81 191 ILE A C 1
ATOM 1533 O O . ILE A 1 191 ? 7.802 -22.460 -13.565 1.00 88.81 191 ILE A O 1
ATOM 1537 N N . SER A 1 192 ? 7.920 -23.042 -15.725 1.00 90.00 192 SER A N 1
ATOM 1538 C CA . SER A 1 192 ? 9.340 -22.714 -15.829 1.00 90.00 192 SER A CA 1
ATOM 1539 C C . SER A 1 192 ? 9.553 -21.199 -15.827 1.00 90.00 192 SER A C 1
ATOM 1541 O O . SER A 1 192 ? 8.716 -20.443 -16.331 1.00 90.00 192 SER A O 1
ATOM 1543 N N . ILE A 1 193 ? 10.723 -20.758 -15.359 1.00 89.19 193 ILE A N 1
ATOM 1544 C CA . ILE A 1 193 ? 11.134 -19.343 -15.384 1.00 89.19 193 ILE A CA 1
ATOM 1545 C C . ILE A 1 193 ? 11.021 -18.765 -16.805 1.00 89.19 193 ILE A C 1
ATOM 1547 O O . ILE A 1 193 ? 10.486 -17.678 -17.001 1.00 89.19 193 ILE A O 1
ATOM 1551 N N . SER A 1 194 ? 11.443 -19.520 -17.827 1.00 90.69 194 SER A N 1
ATOM 1552 C CA . SER A 1 194 ? 11.316 -19.103 -19.233 1.00 90.69 194 SER A CA 1
ATOM 1553 C C . SER A 1 194 ? 9.861 -18.822 -19.634 1.00 90.69 194 SER A C 1
ATOM 1555 O O . SER A 1 194 ? 9.580 -17.823 -20.299 1.00 90.69 194 SER A O 1
ATOM 1557 N N . THR A 1 195 ? 8.925 -19.670 -19.198 1.00 93.56 195 THR A N 1
ATOM 1558 C CA . THR A 1 195 ? 7.492 -19.482 -19.461 1.00 93.56 195 THR A CA 1
ATOM 1559 C C . THR A 1 195 ? 6.968 -18.241 -18.744 1.00 93.56 195 THR A C 1
ATOM 1561 O O . THR A 1 195 ? 6.301 -17.418 -19.371 1.00 93.56 195 THR A O 1
ATOM 1564 N N . PHE A 1 196 ? 7.335 -18.049 -17.474 1.00 92.81 196 PHE A N 1
ATOM 1565 C CA . PHE A 1 196 ? 6.974 -16.861 -16.699 1.00 92.81 196 PHE A CA 1
ATOM 1566 C C . PHE A 1 196 ? 7.476 -15.568 -17.365 1.00 92.81 196 PHE A C 1
ATOM 1568 O O . PHE A 1 196 ? 6.697 -14.643 -17.588 1.00 92.81 196 PHE A O 1
ATOM 1575 N N . CYS A 1 197 ? 8.744 -15.522 -17.791 1.00 92.62 197 CYS A N 1
ATOM 1576 C CA . CYS A 1 197 ? 9.321 -14.344 -18.445 1.00 92.62 197 CYS A CA 1
ATOM 1577 C C . CYS A 1 197 ? 8.674 -13.990 -19.787 1.00 92.62 197 CYS A C 1
ATOM 1579 O O . CYS A 1 197 ? 8.725 -12.828 -20.203 1.00 92.62 197 CYS A O 1
ATOM 1581 N N . ARG A 1 198 ? 8.080 -14.974 -20.469 1.00 93.50 198 ARG A N 1
ATOM 1582 C CA . ARG A 1 198 ? 7.312 -14.768 -21.703 1.00 93.50 198 ARG A CA 1
ATOM 1583 C C . ARG A 1 198 ? 5.879 -14.321 -21.420 1.00 93.50 198 ARG A C 1
ATOM 1585 O O . ARG A 1 198 ? 5.381 -13.465 -22.145 1.00 93.50 198 ARG A O 1
ATOM 1592 N N . ALA A 1 199 ? 5.240 -14.879 -20.392 1.00 94.88 199 ALA A N 1
ATOM 1593 C CA . ALA A 1 199 ? 3.882 -14.519 -19.983 1.00 94.88 199 ALA A CA 1
ATOM 1594 C C . ALA A 1 199 ? 3.809 -13.097 -19.403 1.00 94.88 199 ALA A C 1
ATOM 1596 O O . ALA A 1 199 ? 2.876 -12.356 -19.699 1.00 94.88 199 ALA A O 1
ATOM 1597 N N . PHE A 1 200 ? 4.834 -12.692 -18.646 1.00 94.25 200 PHE A N 1
ATOM 1598 C CA . PHE A 1 200 ? 4.958 -11.364 -18.048 1.00 94.25 200 PHE A CA 1
ATOM 1599 C C . PHE A 1 200 ? 6.151 -10.622 -18.668 1.00 94.25 200 PHE A C 1
ATOM 1601 O O . PHE A 1 200 ? 7.225 -10.547 -18.073 1.00 94.25 200 PHE A O 1
ATOM 1608 N N . PRO A 1 201 ? 6.018 -10.067 -19.884 1.00 92.88 201 PRO A N 1
ATOM 1609 C CA . PRO A 1 201 ? 7.149 -9.485 -20.608 1.00 92.88 201 PRO A CA 1
ATOM 1610 C C . PRO A 1 201 ? 7.726 -8.228 -19.940 1.00 92.88 201 PRO A C 1
ATOM 1612 O O . PRO A 1 201 ? 8.879 -7.881 -20.204 1.00 92.88 201 PRO A O 1
ATOM 1615 N N . PHE A 1 202 ? 6.955 -7.569 -19.069 1.00 93.75 202 PHE A N 1
ATOM 1616 C CA . PHE A 1 202 ? 7.344 -6.359 -18.345 1.00 93.75 202 PHE A CA 1
ATOM 1617 C C . PHE A 1 202 ? 7.343 -6.588 -16.831 1.00 93.75 202 PHE A C 1
ATOM 1619 O O . PHE A 1 202 ? 6.574 -5.968 -16.107 1.00 93.75 202 PHE A O 1
ATOM 1626 N N . HIS A 1 203 ? 8.202 -7.492 -16.361 1.00 93.31 203 HIS A N 1
ATOM 1627 C CA . HIS A 1 203 ? 8.468 -7.689 -14.936 1.00 93.31 203 HIS A CA 1
ATOM 1628 C C . HIS A 1 203 ? 9.968 -7.568 -14.650 1.00 93.31 203 HIS A C 1
ATOM 1630 O O . HIS A 1 203 ? 10.803 -7.768 -15.538 1.00 93.31 203 HIS A O 1
ATOM 1636 N N . LEU A 1 204 ? 10.294 -7.268 -13.400 1.00 92.44 204 LEU A N 1
ATOM 1637 C CA . LEU A 1 204 ? 11.649 -7.091 -12.905 1.00 92.44 204 LEU A CA 1
ATOM 1638 C C . LEU A 1 204 ? 11.731 -7.699 -11.501 1.00 92.44 204 LEU A C 1
ATOM 1640 O O . LEU A 1 204 ? 10.821 -7.494 -10.704 1.00 92.44 204 LEU A O 1
ATOM 1644 N N . MET A 1 205 ? 12.823 -8.397 -11.202 1.00 92.25 205 MET A N 1
ATOM 1645 C CA . MET A 1 205 ? 13.174 -8.842 -9.851 1.00 92.25 205 MET A CA 1
ATOM 1646 C C . MET A 1 205 ? 14.598 -8.392 -9.544 1.00 92.25 205 MET A C 1
ATOM 1648 O O . MET A 1 205 ? 15.474 -8.490 -10.408 1.00 92.25 205 MET A O 1
ATOM 1652 N N . PHE A 1 206 ? 14.831 -7.899 -8.335 1.00 92.69 206 PHE A N 1
ATOM 1653 C CA . PHE A 1 206 ? 16.141 -7.459 -7.869 1.00 92.69 206 PHE A CA 1
ATOM 1654 C C . PHE A 1 206 ? 16.328 -7.809 -6.396 1.00 92.69 206 PHE A C 1
ATOM 1656 O O . PHE A 1 206 ? 15.359 -7.931 -5.652 1.00 92.69 206 PHE A O 1
ATOM 1663 N N . GLU A 1 207 ? 17.581 -7.981 -5.997 1.00 93.06 207 GLU A N 1
ATOM 1664 C CA . GLU A 1 207 ? 17.967 -8.282 -4.618 1.00 93.06 207 GLU A CA 1
ATOM 1665 C C . GLU A 1 207 ? 18.192 -6.992 -3.795 1.00 93.06 207 GLU A C 1
ATOM 1667 O O . GLU A 1 207 ? 18.210 -5.895 -4.369 1.00 93.06 207 GLU A O 1
ATOM 1672 N N . PRO A 1 208 ? 18.438 -7.083 -2.470 1.00 93.56 208 PRO A N 1
ATOM 1673 C CA . PRO A 1 208 ? 18.662 -5.913 -1.616 1.00 93.56 208 PRO A CA 1
ATOM 1674 C C . PRO A 1 208 ? 19.795 -4.975 -2.057 1.00 93.56 208 PRO A C 1
ATOM 1676 O O . PRO A 1 208 ? 19.739 -3.771 -1.818 1.00 93.56 208 PRO A O 1
ATOM 1679 N N . SER A 1 209 ? 20.800 -5.490 -2.770 1.00 92.38 209 SER A N 1
ATOM 1680 C CA . SER A 1 209 ? 21.892 -4.692 -3.351 1.00 92.38 209 SER A CA 1
ATOM 1681 C C . SER A 1 209 ? 21.466 -3.840 -4.564 1.00 92.38 209 SER A C 1
ATOM 1683 O O . SER A 1 209 ? 22.291 -3.134 -5.155 1.00 92.38 209 SER A O 1
ATOM 1685 N N . MET A 1 210 ? 20.187 -3.916 -4.956 1.00 92.56 210 MET A N 1
ATOM 1686 C CA . MET A 1 210 ? 19.616 -3.400 -6.202 1.00 92.56 210 MET A CA 1
ATOM 1687 C C . MET A 1 210 ? 20.190 -4.068 -7.466 1.00 92.56 210 MET A C 1
ATOM 1689 O O . MET A 1 210 ? 20.054 -3.521 -8.565 1.00 92.56 210 MET A O 1
ATOM 1693 N N . ALA A 1 211 ? 20.825 -5.242 -7.354 1.00 92.62 211 ALA A N 1
ATOM 1694 C CA . ALA A 1 211 ? 21.214 -6.043 -8.513 1.00 92.62 211 ALA A CA 1
ATOM 1695 C C . ALA A 1 211 ? 20.001 -6.773 -9.105 1.00 92.62 211 ALA A C 1
ATOM 1697 O O . ALA A 1 211 ? 19.194 -7.366 -8.392 1.00 92.62 211 ALA A O 1
ATOM 1698 N N . ILE A 1 212 ? 19.865 -6.714 -10.427 1.00 91.62 212 ILE A N 1
ATOM 1699 C CA . ILE A 1 212 ? 18.759 -7.316 -11.166 1.00 91.62 212 ILE A CA 1
ATOM 1700 C C . ILE A 1 212 ? 18.987 -8.824 -11.268 1.00 91.62 212 ILE A C 1
ATOM 1702 O O . ILE A 1 212 ? 19.962 -9.267 -11.873 1.00 91.62 212 ILE A O 1
ATOM 1706 N N . LEU A 1 213 ? 18.048 -9.597 -10.726 1.00 90.62 213 LEU A N 1
ATOM 1707 C CA . LEU A 1 213 ? 18.042 -11.059 -10.772 1.00 90.62 213 LEU A CA 1
ATOM 1708 C C . LEU A 1 213 ? 17.285 -11.589 -11.993 1.00 90.62 213 LEU A C 1
ATOM 1710 O O . LEU A 1 213 ? 17.707 -12.557 -12.621 1.00 90.62 213 LEU A O 1
ATOM 1714 N N . GLN A 1 214 ? 16.161 -10.954 -12.344 1.00 91.25 214 GLN A N 1
ATOM 1715 C CA . GLN A 1 214 ? 15.283 -11.435 -13.409 1.00 91.25 214 GLN A CA 1
ATOM 1716 C C . GLN A 1 214 ? 14.616 -10.286 -14.165 1.00 91.25 214 GLN A C 1
ATOM 1718 O O . GLN A 1 214 ? 14.204 -9.283 -13.581 1.00 91.25 214 GLN A O 1
ATOM 1723 N N . LEU A 1 215 ? 14.473 -10.466 -15.479 1.00 92.00 215 LEU A N 1
ATOM 1724 C CA . LEU A 1 215 ? 13.757 -9.566 -16.377 1.00 92.00 215 LEU A CA 1
ATOM 1725 C C . LEU A 1 215 ? 12.789 -10.347 -17.262 1.00 92.00 215 LEU A C 1
ATOM 1727 O O . LEU A 1 215 ? 13.133 -11.393 -17.823 1.00 92.00 215 LEU A O 1
ATOM 1731 N N . GLY A 1 216 ? 11.612 -9.766 -17.479 1.00 92.31 216 GLY A N 1
ATOM 1732 C CA . GLY A 1 216 ? 10.698 -10.192 -18.532 1.00 92.31 216 GLY A CA 1
ATOM 1733 C C . GLY A 1 216 ? 11.322 -10.046 -19.915 1.00 92.31 216 GLY A C 1
ATOM 1734 O O . GLY A 1 216 ? 12.166 -9.180 -20.155 1.00 92.31 216 GLY A O 1
ATOM 1735 N N . GLU A 1 217 ? 10.893 -10.892 -20.853 1.00 90.94 217 GLU A N 1
ATOM 1736 C CA . GLU A 1 217 ? 11.436 -10.920 -22.218 1.00 90.94 217 GLU A CA 1
ATOM 1737 C C . GLU A 1 217 ? 11.319 -9.553 -22.916 1.00 90.94 217 GLU A C 1
ATOM 1739 O O . GLU A 1 217 ? 12.210 -9.161 -23.667 1.00 90.94 217 GLU A O 1
ATOM 1744 N N . GLY A 1 218 ? 10.242 -8.808 -22.650 1.00 90.38 218 GLY A N 1
ATOM 1745 C CA . GLY A 1 218 ? 10.027 -7.469 -23.198 1.00 90.38 218 GLY A CA 1
ATOM 1746 C C . GLY A 1 218 ? 11.068 -6.463 -22.709 1.00 90.38 218 GLY A C 1
ATOM 1747 O O . GLY A 1 218 ? 11.689 -5.785 -23.527 1.00 90.38 218 GLY A O 1
ATOM 1748 N N . LEU A 1 219 ? 11.313 -6.408 -21.395 1.00 89.88 219 LEU A N 1
ATOM 1749 C CA . LEU A 1 219 ? 12.331 -5.523 -20.818 1.00 89.88 219 LEU A CA 1
ATOM 1750 C C . LEU A 1 219 ? 13.749 -5.936 -21.215 1.00 89.88 219 LEU A C 1
ATOM 1752 O O . LEU A 1 219 ? 14.545 -5.073 -21.579 1.00 89.88 219 LEU A O 1
ATOM 1756 N N . ARG A 1 220 ? 14.056 -7.239 -21.229 1.00 87.62 220 ARG A N 1
ATOM 1757 C CA . ARG A 1 220 ? 15.372 -7.735 -21.660 1.00 87.62 220 ARG A CA 1
ATOM 1758 C C . ARG A 1 220 ? 15.680 -7.350 -23.108 1.00 87.62 220 ARG A C 1
ATOM 1760 O O . ARG A 1 220 ? 16.775 -6.870 -23.390 1.00 87.62 220 ARG A O 1
ATOM 1767 N N . LYS A 1 221 ? 14.712 -7.495 -24.021 1.00 86.38 221 LYS A N 1
ATOM 1768 C CA . LYS A 1 221 ? 14.856 -7.054 -25.422 1.00 86.38 221 LYS A CA 1
ATOM 1769 C C . LYS A 1 221 ? 15.045 -5.543 -25.544 1.00 86.38 221 LYS A C 1
ATOM 1771 O O . LYS A 1 221 ? 15.778 -5.095 -26.423 1.00 86.38 221 LYS A O 1
ATOM 1776 N N . GLN A 1 222 ? 14.384 -4.764 -24.689 1.00 84.38 222 GLN A N 1
ATOM 1777 C CA . GLN A 1 222 ? 14.475 -3.307 -24.712 1.00 84.38 222 GLN A CA 1
ATOM 1778 C C . GLN A 1 222 ? 15.827 -2.792 -24.204 1.00 84.38 222 GLN A C 1
ATOM 1780 O O . GLN A 1 222 ? 16.361 -1.857 -24.793 1.00 84.38 222 GLN A O 1
ATOM 1785 N N . LEU A 1 223 ? 16.373 -3.397 -23.146 1.00 81.62 223 LEU A N 1
ATOM 1786 C CA . LEU A 1 223 ? 17.632 -2.971 -22.530 1.00 81.62 223 LEU A CA 1
ATOM 1787 C C . LEU A 1 223 ? 18.892 -3.470 -23.252 1.00 81.62 223 LEU A C 1
ATOM 1789 O O . LEU A 1 223 ? 19.982 -3.060 -22.873 1.00 81.62 223 LEU A O 1
ATOM 1793 N N . ARG A 1 224 ? 18.756 -4.376 -24.236 1.00 74.12 224 ARG A N 1
ATOM 1794 C CA . ARG A 1 224 ? 19.873 -4.949 -25.019 1.00 74.12 224 ARG A CA 1
ATOM 1795 C C . ARG A 1 224 ? 21.048 -5.434 -24.153 1.00 74.12 224 ARG A C 1
ATOM 1797 O O . ARG A 1 224 ? 22.202 -5.316 -24.545 1.00 74.12 224 ARG A O 1
ATOM 1804 N N . CYS A 1 225 ? 20.760 -5.963 -22.965 1.00 66.56 225 CYS A N 1
ATOM 1805 C CA . CYS A 1 225 ? 21.803 -6.292 -22.002 1.00 66.56 225 CYS A CA 1
ATOM 1806 C C . CYS A 1 225 ? 22.675 -7.461 -22.463 1.00 66.56 225 CYS A C 1
ATOM 1808 O O . CYS A 1 225 ? 22.152 -8.507 -22.852 1.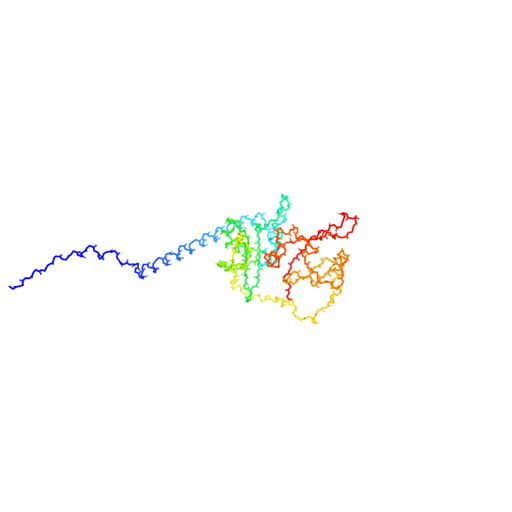00 66.56 225 CYS A O 1
ATOM 1810 N N . ASP A 1 226 ? 23.989 -7.307 -22.308 1.00 64.62 226 ASP A N 1
ATOM 1811 C CA . ASP A 1 226 ? 24.938 -8.410 -22.422 1.00 64.62 226 ASP A CA 1
ATOM 1812 C C . ASP A 1 226 ? 24.709 -9.427 -21.300 1.00 64.62 226 ASP A C 1
ATOM 1814 O O . ASP A 1 226 ? 24.665 -9.081 -20.118 1.00 64.62 226 ASP A O 1
ATOM 1818 N N . THR A 1 227 ? 24.631 -10.706 -21.664 1.00 63.00 227 THR A N 1
ATOM 1819 C CA . THR A 1 227 ? 24.332 -11.828 -20.756 1.00 63.00 227 THR A CA 1
ATOM 1820 C C . THR A 1 227 ? 25.358 -12.006 -19.623 1.00 63.00 227 THR A C 1
ATOM 1822 O O . THR A 1 227 ? 25.103 -12.740 -18.674 1.00 63.00 227 THR A O 1
ATOM 1825 N N . HIS A 1 228 ? 26.522 -11.354 -19.704 1.00 64.19 228 HIS A N 1
ATOM 1826 C CA . HIS A 1 228 ? 27.662 -11.577 -18.806 1.00 64.19 228 HIS A CA 1
ATOM 1827 C C . HIS A 1 228 ? 27.884 -10.479 -17.756 1.00 64.19 228 HIS A C 1
ATOM 1829 O O . HIS A 1 228 ? 28.791 -10.608 -16.935 1.00 64.19 228 HIS A O 1
ATOM 1835 N N . LYS A 1 229 ? 27.089 -9.401 -17.757 1.00 73.50 229 LYS A N 1
ATOM 1836 C CA . LYS A 1 229 ? 27.250 -8.294 -16.804 1.00 73.50 229 LYS A CA 1
ATOM 1837 C C . LYS A 1 229 ? 26.160 -8.336 -15.736 1.00 73.50 229 LYS A C 1
ATOM 1839 O O . LYS A 1 229 ? 24.978 -8.394 -16.061 1.00 73.50 229 LYS A O 1
ATOM 1844 N N . VAL A 1 230 ? 26.552 -8.228 -14.465 1.00 78.19 230 VAL A N 1
ATOM 1845 C CA . VAL A 1 230 ? 25.600 -7.955 -13.378 1.00 78.19 230 VAL A CA 1
ATOM 1846 C C . VAL A 1 230 ? 25.021 -6.560 -13.599 1.00 78.19 230 VAL A C 1
ATOM 1848 O O . VAL A 1 230 ? 25.752 -5.567 -13.604 1.00 78.19 230 VAL A O 1
ATOM 1851 N N . LEU A 1 231 ? 23.711 -6.487 -13.813 1.00 87.25 231 LEU A N 1
ATOM 1852 C CA . LEU A 1 231 ? 23.001 -5.233 -14.037 1.00 87.25 231 LEU A CA 1
ATOM 1853 C C . LEU A 1 231 ? 22.501 -4.693 -12.704 1.00 87.25 231 LEU A C 1
ATOM 1855 O O . LEU A 1 231 ? 21.862 -5.421 -11.946 1.00 87.25 231 LEU A O 1
ATOM 1859 N N . LYS A 1 232 ? 22.740 -3.411 -12.427 1.00 90.94 232 LYS A N 1
ATOM 1860 C CA . LYS A 1 232 ? 22.115 -2.732 -11.289 1.00 90.94 232 LYS A CA 1
ATOM 1861 C C . LYS A 1 232 ? 20.881 -1.968 -11.740 1.00 90.94 232 LYS A C 1
ATOM 1863 O O . LYS A 1 232 ? 20.854 -1.409 -12.837 1.00 90.94 232 LYS A O 1
ATOM 1868 N N . PHE A 1 233 ? 19.875 -1.893 -10.872 1.00 92.31 233 PHE A N 1
ATOM 1869 C CA . PHE A 1 233 ? 18.628 -1.177 -11.131 1.00 92.31 233 PHE A CA 1
ATOM 1870 C C . PHE A 1 233 ? 18.890 0.243 -11.636 1.00 92.31 233 PHE A C 1
ATOM 1872 O O . PHE A 1 233 ? 18.372 0.633 -12.678 1.00 92.31 233 PHE A O 1
ATOM 1879 N N . GLN A 1 234 ? 19.734 0.999 -10.932 1.00 90.62 234 GLN A N 1
ATOM 1880 C CA . GLN A 1 234 ? 20.022 2.399 -11.242 1.00 90.62 234 GLN A CA 1
ATOM 1881 C C . GLN A 1 234 ? 20.725 2.617 -12.585 1.00 90.62 234 GLN A C 1
ATOM 1883 O O . GLN A 1 234 ? 20.690 3.736 -13.098 1.00 90.62 234 GLN A O 1
ATOM 1888 N N . ASP A 1 235 ? 21.347 1.590 -13.162 1.00 88.38 235 ASP A N 1
ATOM 1889 C CA . ASP A 1 235 ? 22.006 1.701 -14.464 1.00 88.38 235 ASP A CA 1
ATOM 1890 C C . ASP A 1 235 ? 20.973 1.616 -15.595 1.00 88.38 235 ASP A C 1
ATOM 1892 O O . ASP A 1 235 ? 21.090 2.298 -16.610 1.00 88.38 235 ASP A O 1
ATOM 1896 N N . CYS A 1 236 ? 19.924 0.816 -15.396 1.00 88.31 236 CYS A N 1
ATOM 1897 C CA . CYS A 1 236 ? 18.918 0.516 -16.413 1.00 88.31 236 CYS A CA 1
ATOM 1898 C C . CYS A 1 236 ? 17.621 1.317 -16.242 1.00 88.31 236 CYS A C 1
ATOM 1900 O O . CYS A 1 236 ? 16.902 1.550 -17.216 1.00 88.31 236 CYS A O 1
ATOM 1902 N N . PHE A 1 237 ? 17.297 1.724 -15.016 1.00 91.56 237 PHE A N 1
ATOM 1903 C CA . PHE A 1 237 ? 15.975 2.211 -14.650 1.00 91.56 237 PHE A CA 1
ATOM 1904 C C . PHE A 1 237 ? 16.015 3.436 -13.734 1.00 91.56 237 PHE A C 1
ATOM 1906 O O . PHE A 1 237 ? 16.977 3.694 -13.010 1.00 91.56 237 PHE A O 1
ATOM 1913 N N . GLU A 1 238 ? 14.920 4.190 -13.751 1.00 91.31 238 GLU A N 1
ATOM 1914 C CA . GLU A 1 238 ? 14.599 5.216 -12.764 1.00 91.31 238 GLU A CA 1
ATOM 1915 C C . GLU A 1 238 ? 13.157 5.057 -12.269 1.00 91.31 238 GLU A C 1
ATOM 1917 O O . GLU A 1 238 ? 12.259 4.698 -13.037 1.00 91.31 238 GLU A O 1
ATOM 1922 N N . ILE A 1 239 ? 12.927 5.341 -10.986 1.00 90.94 239 ILE A N 1
ATOM 1923 C CA . ILE A 1 239 ? 11.579 5.416 -10.418 1.00 90.94 239 ILE A CA 1
ATOM 1924 C C . ILE A 1 239 ? 11.039 6.827 -10.672 1.00 90.94 239 ILE A C 1
ATOM 1926 O O . ILE A 1 239 ? 11.571 7.816 -10.176 1.00 90.94 239 ILE A O 1
ATOM 1930 N N . VAL A 1 240 ? 9.976 6.918 -11.467 1.00 88.06 240 VAL A N 1
ATOM 1931 C CA . VAL A 1 240 ? 9.292 8.173 -11.813 1.00 88.06 240 VAL A CA 1
ATOM 1932 C C . VAL A 1 240 ? 8.210 8.515 -10.790 1.00 88.06 240 VAL A C 1
ATOM 1934 O O . VAL A 1 240 ? 7.980 9.690 -10.501 1.00 88.06 240 VAL A O 1
ATOM 1937 N N . SER A 1 241 ? 7.521 7.497 -10.274 1.00 83.69 241 SER A N 1
ATOM 1938 C CA . SER A 1 241 ? 6.506 7.626 -9.228 1.00 83.69 241 SER A CA 1
ATOM 1939 C C . SER A 1 241 ? 6.517 6.378 -8.340 1.00 83.69 241 SER A C 1
ATOM 1941 O O . SER A 1 241 ? 6.690 5.293 -8.895 1.00 83.69 241 SER A O 1
ATOM 1943 N N . PRO A 1 242 ? 6.326 6.503 -7.017 1.00 81.62 242 PRO A N 1
ATOM 1944 C CA . PRO A 1 242 ? 6.440 7.752 -6.257 1.00 81.62 242 PRO A CA 1
ATOM 1945 C C . PRO A 1 242 ? 7.860 8.340 -6.366 1.00 81.62 242 PRO A C 1
ATOM 1947 O O . PRO A 1 242 ? 8.800 7.630 -6.712 1.00 81.62 242 PRO A O 1
ATOM 1950 N N . LYS A 1 243 ? 8.042 9.643 -6.103 1.00 80.50 243 LYS A N 1
ATOM 1951 C CA . LYS A 1 243 ? 9.384 10.264 -6.095 1.00 80.50 243 LYS A CA 1
ATOM 1952 C C . LYS A 1 243 ? 10.197 9.791 -4.883 1.00 80.50 243 LYS A C 1
ATOM 1954 O O . LYS A 1 243 ? 10.290 10.504 -3.887 1.00 80.50 243 LYS A O 1
ATOM 1959 N N . VAL A 1 244 ? 10.749 8.587 -4.972 1.00 80.00 244 VAL A N 1
ATOM 1960 C CA . VAL A 1 244 ? 11.580 7.951 -3.944 1.00 80.00 244 VAL A CA 1
ATOM 1961 C C . VAL A 1 244 ? 12.960 7.636 -4.503 1.00 80.00 244 VAL A C 1
ATOM 1963 O O . VAL A 1 244 ? 13.121 7.400 -5.702 1.00 80.00 244 VAL A O 1
ATOM 1966 N N . ASN A 1 245 ? 13.962 7.619 -3.627 1.00 84.56 245 ASN A N 1
ATOM 1967 C CA . ASN A 1 245 ? 15.282 7.123 -3.998 1.00 84.56 245 ASN A CA 1
ATOM 1968 C C . ASN A 1 245 ? 15.181 5.626 -4.305 1.00 84.56 245 ASN A C 1
ATOM 1970 O O . ASN A 1 245 ? 14.522 4.887 -3.575 1.00 84.56 245 ASN A O 1
ATOM 1974 N N . ALA A 1 246 ? 15.846 5.182 -5.370 1.00 85.19 246 ALA A N 1
ATOM 1975 C CA . ALA A 1 246 ? 15.884 3.777 -5.759 1.00 85.19 246 ALA A CA 1
ATOM 1976 C C . ALA A 1 246 ? 16.852 2.989 -4.854 1.00 85.19 246 ALA A C 1
ATOM 1978 O O . ALA A 1 246 ? 17.940 2.614 -5.285 1.00 85.19 246 ALA A O 1
ATOM 1979 N N . THR A 1 247 ? 16.465 2.782 -3.593 1.00 89.56 247 THR A N 1
ATOM 1980 C CA . THR A 1 247 ? 17.100 1.831 -2.665 1.00 89.56 247 THR A CA 1
ATOM 1981 C C . THR A 1 247 ? 16.078 0.792 -2.228 1.00 89.56 247 THR A C 1
ATOM 1983 O O . THR A 1 247 ? 14.870 1.051 -2.262 1.00 89.56 247 THR A O 1
ATOM 1986 N N . PHE A 1 248 ? 16.556 -0.379 -1.814 1.00 89.88 248 PHE A N 1
ATOM 1987 C CA . PHE A 1 248 ? 15.689 -1.492 -1.453 1.00 89.88 248 PHE A CA 1
ATOM 1988 C C . PHE A 1 248 ? 14.780 -1.141 -0.272 1.00 89.88 248 PHE A C 1
ATOM 1990 O O . PHE A 1 248 ? 13.567 -1.319 -0.355 1.00 89.88 248 PHE A O 1
ATOM 1997 N N . GLU A 1 249 ? 15.326 -0.522 0.779 1.00 86.44 249 GLU A N 1
ATOM 1998 C CA . GLU A 1 249 ? 14.546 -0.150 1.963 1.00 86.44 249 GLU A CA 1
ATOM 1999 C C . GLU A 1 249 ? 13.454 0.866 1.614 1.00 86.44 249 GLU A C 1
ATOM 2001 O O . GLU A 1 249 ? 12.314 0.751 2.057 1.00 86.44 249 GLU A O 1
ATOM 2006 N N . ARG A 1 250 ? 13.768 1.852 0.763 1.00 85.06 250 ARG A N 1
ATOM 2007 C CA . ARG A 1 250 ? 12.804 2.885 0.349 1.00 85.06 250 ARG A CA 1
ATOM 2008 C C . ARG A 1 250 ? 11.682 2.324 -0.516 1.00 85.06 250 ARG A C 1
ATOM 2010 O O . ARG A 1 250 ? 10.558 2.817 -0.431 1.00 85.06 250 ARG A O 1
ATOM 2017 N N . VAL A 1 251 ? 11.975 1.308 -1.325 1.00 88.31 251 VAL A N 1
ATOM 2018 C CA . VAL A 1 251 ? 10.964 0.563 -2.078 1.00 88.31 251 VAL A CA 1
ATOM 2019 C C . VAL A 1 251 ? 10.052 -0.219 -1.130 1.00 88.31 251 VAL A C 1
ATOM 2021 O O . VAL A 1 251 ? 8.832 -0.125 -1.268 1.00 88.31 251 VAL A O 1
ATOM 2024 N N . LEU A 1 252 ? 10.615 -0.922 -0.139 1.00 86.31 252 LEU A N 1
ATOM 2025 C CA . LEU A 1 252 ? 9.840 -1.720 0.820 1.00 86.31 252 LEU A CA 1
ATOM 2026 C C . LEU A 1 252 ? 8.821 -0.885 1.613 1.00 86.31 252 LEU A C 1
ATOM 2028 O O . LEU A 1 252 ? 7.702 -1.331 1.854 1.00 86.31 252 LEU A O 1
ATOM 2032 N N . LEU A 1 253 ? 9.164 0.357 1.958 1.00 82.25 253 LEU A N 1
ATOM 2033 C CA . LEU A 1 253 ? 8.252 1.273 2.659 1.00 82.25 253 LEU A CA 1
ATOM 2034 C C . LEU A 1 253 ? 7.043 1.713 1.814 1.00 82.25 253 LEU A C 1
ATOM 2036 O O . LEU A 1 253 ? 6.122 2.344 2.328 1.00 82.25 253 LEU A O 1
ATOM 2040 N N . ARG A 1 254 ? 7.050 1.438 0.505 1.00 82.38 254 ARG A N 1
ATOM 2041 C CA . ARG A 1 254 ? 6.052 1.925 -0.458 1.00 82.38 254 ARG A CA 1
ATOM 2042 C C . ARG A 1 254 ? 5.460 0.800 -1.303 1.00 82.38 254 ARG A C 1
ATOM 2044 O O . ARG A 1 254 ? 4.877 1.095 -2.338 1.00 82.38 254 ARG A O 1
ATOM 2051 N N . LEU A 1 255 ? 5.567 -0.460 -0.870 1.00 85.75 255 LEU A N 1
ATOM 2052 C CA . LEU A 1 255 ? 5.068 -1.628 -1.617 1.00 85.75 255 LEU A CA 1
ATOM 2053 C C . LEU A 1 255 ? 3.584 -1.537 -1.983 1.00 85.75 255 LEU A C 1
ATOM 2055 O O . LEU A 1 255 ? 3.183 -2.034 -3.030 1.00 85.75 255 LEU A O 1
ATOM 2059 N N . SER A 1 256 ? 2.783 -0.879 -1.150 1.00 82.94 256 SER A N 1
ATOM 2060 C CA . SER A 1 256 ? 1.357 -0.641 -1.389 1.00 82.94 256 SER A CA 1
ATOM 2061 C C . SER A 1 256 ? 1.099 0.423 -2.464 1.00 82.94 256 SER A C 1
ATOM 2063 O O . SER A 1 256 ? 0.067 0.412 -3.132 1.00 82.94 256 SER A O 1
ATOM 2065 N N . THR A 1 257 ? 2.056 1.324 -2.701 1.00 83.88 257 THR A N 1
ATOM 2066 C CA . THR A 1 257 ? 1.951 2.371 -3.719 1.00 83.88 257 THR A CA 1
ATOM 2067 C C . THR A 1 257 ? 2.337 1.828 -5.104 1.00 83.88 257 THR A C 1
ATOM 2069 O O . THR A 1 257 ? 3.417 1.258 -5.258 1.00 83.88 257 THR A O 1
ATOM 2072 N N . PRO A 1 258 ? 1.537 2.073 -6.159 1.00 84.81 258 PRO A N 1
ATOM 2073 C CA . PRO A 1 258 ? 1.930 1.723 -7.521 1.00 84.81 258 PRO A CA 1
ATOM 2074 C C . PRO A 1 258 ? 3.192 2.471 -7.970 1.00 84.81 258 PRO A C 1
ATOM 2076 O O . PRO A 1 258 ? 3.255 3.703 -7.906 1.00 84.81 258 PRO A O 1
ATOM 2079 N N . PHE A 1 259 ? 4.168 1.744 -8.513 1.00 88.62 259 PHE A N 1
ATOM 2080 C CA . PHE A 1 259 ? 5.393 2.330 -9.046 1.00 88.62 259 PHE A CA 1
ATOM 2081 C C . PHE A 1 259 ? 5.267 2.604 -10.541 1.00 88.62 259 PHE A C 1
ATOM 2083 O O . PHE A 1 259 ? 4.668 1.844 -11.296 1.00 88.62 259 PHE A O 1
ATOM 2090 N N . VAL A 1 260 ? 5.883 3.684 -11.006 1.00 89.12 260 VAL A N 1
ATOM 2091 C CA . VAL A 1 260 ? 6.121 3.936 -12.427 1.00 89.12 260 VAL A CA 1
ATOM 2092 C C . VAL A 1 260 ? 7.621 3.926 -12.639 1.00 89.12 260 VAL A C 1
ATOM 2094 O O . VAL A 1 260 ? 8.315 4.831 -12.184 1.00 89.12 260 VAL A O 1
ATOM 2097 N N . ILE A 1 261 ? 8.114 2.909 -13.337 1.00 91.69 261 ILE A N 1
ATOM 2098 C CA . ILE A 1 261 ? 9.535 2.726 -13.622 1.00 91.69 261 ILE A CA 1
ATOM 2099 C C . ILE A 1 261 ? 9.787 3.047 -15.083 1.00 91.69 261 ILE A C 1
ATOM 2101 O O . ILE A 1 261 ? 9.068 2.586 -15.972 1.00 91.69 261 ILE A O 1
ATOM 2105 N N . ARG A 1 262 ? 10.827 3.823 -15.350 1.00 90.88 262 ARG A N 1
ATOM 2106 C CA . ARG A 1 262 ? 11.234 4.185 -16.700 1.00 90.88 262 ARG A CA 1
ATOM 2107 C C . ARG A 1 262 ? 12.603 3.616 -17.011 1.00 90.88 262 ARG A C 1
ATOM 2109 O O . ARG A 1 262 ? 13.488 3.637 -16.165 1.00 90.88 262 ARG A O 1
ATOM 2116 N N . THR A 1 263 ? 12.776 3.130 -18.234 1.00 89.00 263 THR A N 1
ATOM 2117 C CA . THR A 1 263 ? 14.089 2.714 -18.740 1.00 89.00 263 THR A CA 1
ATOM 2118 C C . THR A 1 263 ? 14.946 3.930 -19.064 1.00 89.00 263 THR A C 1
ATOM 2120 O O . THR A 1 263 ? 14.487 4.827 -19.781 1.00 89.00 263 THR A O 1
ATOM 2123 N N . LYS A 1 264 ? 16.193 3.940 -18.595 1.00 84.06 264 LYS A N 1
ATOM 2124 C CA . LYS A 1 264 ? 17.174 4.957 -18.975 1.00 84.06 264 LYS A CA 1
ATOM 2125 C C . LYS A 1 264 ? 17.623 4.741 -20.428 1.00 84.06 264 LYS A C 1
ATOM 2127 O O . LYS A 1 264 ? 17.764 3.594 -20.851 1.00 84.06 264 LYS A O 1
ATOM 2132 N N . PRO A 1 265 ? 17.810 5.813 -21.215 1.00 68.88 265 PRO A N 1
ATOM 2133 C CA . PRO A 1 265 ? 18.398 5.697 -22.545 1.00 68.88 265 PRO A CA 1
ATOM 2134 C C . PRO A 1 265 ? 19.868 5.252 -22.447 1.00 68.88 265 PRO A C 1
ATOM 2136 O O . PRO A 1 265 ? 20.585 5.694 -21.550 1.00 68.88 265 PRO A O 1
ATOM 2139 N N . GLU A 1 266 ? 20.315 4.383 -23.362 1.00 65.19 266 GLU A N 1
ATOM 2140 C CA . GLU A 1 266 ? 21.723 3.972 -23.452 1.00 65.19 266 GLU A CA 1
ATOM 2141 C C . GLU A 1 266 ? 22.623 5.198 -23.685 1.00 65.19 266 GLU A C 1
ATOM 2143 O O . GLU A 1 266 ? 22.331 6.047 -24.528 1.00 65.19 266 GLU A O 1
ATOM 2148 N N . ALA A 1 267 ? 23.738 5.288 -22.952 1.00 50.81 267 ALA A N 1
ATOM 2149 C CA . ALA A 1 267 ? 24.705 6.383 -23.082 1.00 50.81 267 ALA A CA 1
ATOM 2150 C C . ALA A 1 267 ? 25.555 6.304 -24.371 1.00 50.81 267 ALA A C 1
ATOM 2152 O O . ALA A 1 267 ? 26.305 7.230 -24.673 1.00 50.81 267 ALA A O 1
ATOM 2153 N N . SER A 1 268 ? 25.448 5.218 -25.140 1.00 47.28 268 SER A N 1
ATOM 2154 C CA . SER A 1 268 ? 26.267 4.946 -26.322 1.00 47.28 268 SER A CA 1
ATOM 2155 C C . SER A 1 268 ? 25.406 4.687 -27.562 1.00 47.28 268 SER A C 1
ATOM 2157 O O . SER A 1 268 ? 24.946 3.570 -27.774 1.00 47.28 268 SER A O 1
ATOM 2159 N N . GLY A 1 269 ? 25.261 5.701 -28.422 1.00 40.31 269 GLY A N 1
ATOM 2160 C CA . GLY A 1 269 ? 24.977 5.495 -29.848 1.00 40.31 269 GLY A CA 1
ATOM 2161 C C . GLY A 1 269 ? 23.605 5.945 -30.355 1.00 40.31 269 GLY A C 1
ATOM 2162 O O . GLY A 1 269 ? 22.602 5.268 -30.166 1.00 40.31 269 GLY A O 1
ATOM 2163 N N . THR A 1 270 ? 23.638 7.078 -31.065 1.00 42.44 270 THR A N 1
ATOM 2164 C CA . THR A 1 270 ? 22.811 7.460 -32.227 1.00 42.44 270 THR A CA 1
ATOM 2165 C C . THR A 1 270 ? 21.281 7.313 -32.153 1.00 42.44 270 TH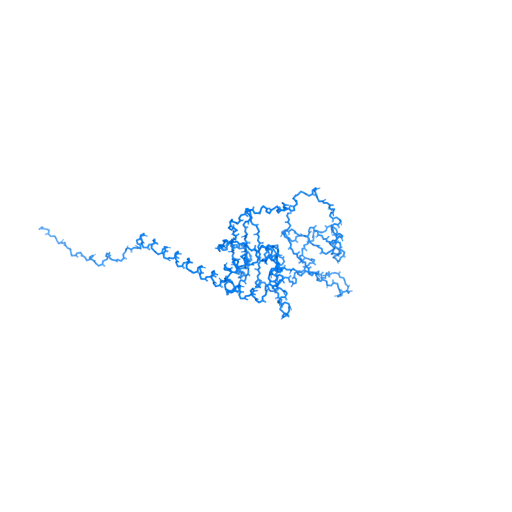R A C 1
ATOM 2167 O O . THR A 1 270 ? 20.699 6.238 -32.253 1.00 42.44 270 THR A O 1
ATOM 2170 N N . GLU A 1 271 ? 20.636 8.484 -32.096 1.00 46.47 271 GLU A N 1
ATOM 2171 C CA . GLU A 1 271 ? 19.338 8.808 -32.710 1.00 46.47 271 GLU A CA 1
ATOM 2172 C C . GLU A 1 271 ? 18.222 7.759 -32.579 1.00 46.47 271 GLU A C 1
ATOM 2174 O O . GLU A 1 271 ? 17.833 7.074 -33.523 1.00 46.47 271 GLU A O 1
ATOM 2179 N N . ASN A 1 272 ? 17.610 7.704 -31.396 1.00 44.00 272 ASN A N 1
ATOM 2180 C CA . ASN A 1 272 ? 16.177 7.433 -31.298 1.00 44.00 272 ASN A CA 1
ATOM 2181 C C . ASN A 1 272 ? 15.633 7.977 -29.972 1.00 44.00 272 ASN A C 1
ATOM 2183 O O . ASN A 1 272 ? 15.645 7.296 -28.946 1.00 44.00 272 ASN A O 1
ATOM 2187 N N . LYS A 1 273 ? 15.160 9.229 -29.988 1.00 45.28 273 LYS A N 1
ATOM 2188 C CA . LYS A 1 273 ? 14.529 9.885 -28.826 1.00 45.28 273 LYS A CA 1
ATOM 2189 C C . LYS A 1 273 ? 13.218 9.202 -28.379 1.00 45.28 273 LYS A C 1
ATOM 2191 O O . LYS A 1 273 ? 12.730 9.506 -27.296 1.00 45.28 273 LYS A O 1
ATOM 2196 N N . ASP A 1 274 ? 12.719 8.223 -29.139 1.00 48.09 274 ASP A N 1
ATOM 2197 C CA . ASP A 1 274 ? 11.423 7.558 -28.930 1.00 48.09 274 ASP A CA 1
ATOM 2198 C C . ASP A 1 274 ? 11.453 6.299 -28.036 1.00 48.09 274 ASP A C 1
ATOM 2200 O O . ASP A 1 274 ? 10.424 5.652 -27.832 1.00 48.09 274 ASP A O 1
ATOM 2204 N N . LYS A 1 275 ? 12.607 5.905 -27.477 1.00 55.00 275 LYS A N 1
ATOM 2205 C CA . LYS A 1 275 ? 12.729 4.638 -26.713 1.00 55.00 275 LYS A CA 1
ATOM 2206 C C . LYS A 1 275 ? 12.535 4.752 -25.201 1.00 55.00 275 LYS A C 1
ATOM 2208 O O . LYS A 1 275 ? 12.641 3.751 -24.492 1.00 55.00 275 LYS A O 1
ATOM 2213 N N . VAL A 1 276 ? 12.230 5.939 -24.689 1.00 59.81 276 VAL A N 1
ATOM 2214 C CA . VAL A 1 276 ? 11.970 6.131 -23.261 1.00 59.81 276 VAL A CA 1
ATOM 2215 C C . VAL A 1 276 ? 10.560 5.633 -22.939 1.00 59.81 276 VAL A C 1
ATOM 2217 O O . VAL A 1 276 ? 9.574 6.324 -23.181 1.00 59.81 276 VAL A O 1
ATOM 2220 N N . ARG A 1 277 ? 10.449 4.418 -22.388 1.00 75.06 277 ARG A N 1
ATOM 2221 C CA . ARG A 1 277 ? 9.162 3.838 -21.973 1.00 75.06 277 ARG A CA 1
ATOM 2222 C C . ARG A 1 277 ? 9.048 3.800 -20.460 1.00 75.06 277 ARG A C 1
ATOM 2224 O O . ARG A 1 277 ? 9.990 3.428 -19.764 1.00 75.06 277 ARG A O 1
ATOM 2231 N N . SER A 1 278 ? 7.877 4.192 -19.969 1.00 78.12 278 SER A N 1
ATOM 2232 C CA . SER A 1 278 ? 7.518 4.109 -18.554 1.00 78.12 278 SER A CA 1
ATOM 2233 C C . SER A 1 278 ? 6.500 2.988 -18.377 1.00 78.12 278 SER A C 1
ATOM 2235 O O . SER A 1 278 ? 5.531 2.916 -19.129 1.00 78.12 278 SER A O 1
ATOM 2237 N N . HIS A 1 279 ? 6.720 2.127 -17.393 1.00 80.88 279 HIS A N 1
ATOM 2238 C CA . HIS A 1 279 ? 5.868 0.991 -17.072 1.00 80.88 279 HIS A CA 1
ATOM 2239 C C . HIS A 1 279 ? 5.324 1.189 -15.662 1.00 80.88 279 HIS A C 1
ATOM 2241 O O . HIS A 1 279 ? 6.090 1.462 -14.737 1.00 80.88 279 HIS A O 1
ATOM 2247 N N . ARG A 1 280 ? 4.002 1.081 -15.501 1.00 75.94 280 ARG A N 1
ATOM 2248 C CA . ARG A 1 280 ? 3.380 1.038 -14.178 1.00 75.94 280 ARG A CA 1
ATOM 2249 C C . ARG A 1 280 ? 3.459 -0.397 -13.671 1.00 75.94 280 ARG A C 1
ATOM 2251 O O . ARG A 1 280 ? 2.970 -1.296 -14.347 1.00 75.94 280 ARG A O 1
ATOM 2258 N N . LEU A 1 281 ? 4.095 -0.591 -12.528 1.00 76.69 281 LEU A N 1
ATOM 2259 C CA . LEU A 1 281 ? 4.365 -1.886 -11.923 1.00 76.69 281 LEU A CA 1
ATOM 2260 C C . LEU A 1 281 ? 3.943 -1.834 -10.457 1.00 76.69 281 LEU A C 1
ATOM 2262 O O . LEU A 1 281 ? 4.204 -0.846 -9.771 1.00 76.69 281 LEU A O 1
ATOM 2266 N N . GLN A 1 282 ? 3.308 -2.899 -9.982 1.00 79.56 282 GLN A N 1
ATOM 2267 C CA . GLN A 1 282 ? 3.169 -3.129 -8.551 1.00 79.56 282 GLN A CA 1
ATOM 2268 C C . GLN A 1 282 ? 4.409 -3.884 -8.083 1.00 79.56 282 GLN A C 1
ATOM 2270 O O . GLN A 1 282 ? 4.834 -4.841 -8.734 1.00 79.56 282 GLN A O 1
ATOM 2275 N N . MET A 1 283 ? 5.013 -3.420 -6.994 1.00 79.06 283 MET A N 1
ATOM 2276 C CA . MET A 1 283 ? 6.128 -4.118 -6.368 1.00 79.06 283 MET A CA 1
ATOM 2277 C C . MET A 1 283 ? 5.603 -4.977 -5.227 1.00 79.06 283 MET A C 1
ATOM 2279 O O . MET A 1 283 ? 4.699 -4.574 -4.500 1.00 79.06 283 MET A O 1
ATOM 2283 N N . HIS A 1 284 ? 6.192 -6.156 -5.080 1.00 78.50 284 HIS A N 1
ATOM 2284 C CA . HIS A 1 284 ? 5.895 -7.093 -4.009 1.00 78.50 284 HIS A CA 1
ATOM 2285 C C . HIS A 1 284 ? 7.217 -7.555 -3.403 1.00 78.50 284 HIS A C 1
ATOM 2287 O O . HIS A 1 284 ? 8.220 -7.658 -4.112 1.00 78.50 284 HIS A O 1
ATOM 2293 N N . GLU A 1 285 ? 7.215 -7.815 -2.100 1.00 74.00 285 GLU A N 1
ATOM 2294 C CA . GLU A 1 285 ? 8.321 -8.506 -1.446 1.00 74.00 285 GLU A CA 1
ATOM 2295 C C . GLU A 1 285 ? 8.324 -9.953 -1.965 1.00 74.00 285 GLU A C 1
ATOM 2297 O O . GLU A 1 285 ? 7.302 -10.639 -1.904 1.00 74.00 285 GLU A O 1
ATOM 2302 N N . GLY A 1 286 ? 9.429 -10.370 -2.590 1.00 58.88 286 GLY A N 1
ATOM 2303 C CA . GLY A 1 286 ? 9.629 -11.771 -2.959 1.00 58.88 286 GLY A CA 1
ATOM 2304 C C . GLY A 1 286 ? 9.860 -12.596 -1.698 1.00 58.88 286 GLY A C 1
ATOM 2305 O O . GLY A 1 286 ? 10.416 -12.069 -0.734 1.00 58.88 286 GLY A O 1
ATOM 2306 N N . ILE A 1 287 ? 9.414 -13.850 -1.705 1.00 51.22 287 ILE A N 1
ATOM 2307 C CA . ILE A 1 287 ? 9.613 -14.775 -0.583 1.00 51.22 287 ILE A CA 1
ATOM 2308 C C . ILE A 1 287 ? 10.925 -15.533 -0.752 1.00 51.22 287 ILE A C 1
ATOM 2310 O O . ILE A 1 287 ? 11.241 -15.875 -1.917 1.00 51.22 287 ILE A O 1
#

Foldseek 3Di:
DDDDDDDDDPPPPPPPPDDDDPVRVVVVVVVVVVVVVVLVVVLQVLLLVVLVVVCVVQVVVQLPQAPDLQSSQLSVQVVVQVVQVVVVHAAELLDWGWHWDQDPPRKIKIKIKNDDPSCLSNVQNNSQNCCCVNVVFHKDKDKDDDDPLDDPDDPPPPTDMIMMIIGTDDDPDPPPPPPPDDDPDPVPPPDDLLRVLAVCQQDWDADQVQWTDDHRVNLCVLQVDDPPDGDGCVVFKDWPPPHFDPGPSRCVVQLSHWTWMWTDDDPDDDDDPPSTDIDTDRDDDDD

InterPro domains:
  IPR011644 Heme NO-binding [PF07700] (37-143)
  IPR011645 Haem NO binding associated [PF07701] (190-280)
  IPR024096 NO signalling/Golgi transport ligand-binding domain superfamily [SSF111126] (38-148)
  IPR038158 H-NOX domain superfamily [G3DSA:3.90.1520.10] (31-171)
  IPR042463 Haem NO binding associated domain superfamily [G3DSA:3.30.450.260] (184-285)

Organism: Microtus ochrogaster (NCBI:txid79684)

Sequence (287 aa):
MVGDRDRDPHWSTRLSSQGPNEEQKEGEQEQGSQDRLKFQEIQERFGEEFFKICFDENERVLRAVGGTLQDFFNGFDALLEHIRTSFGKKATLESSSFLCKELPEGTLMLHYFHPHHTVGFAMLGMIKAAGKRIYHLNVEVEQIENEKFYSEGSNPSNCSCLSFLIKECETIHITKNIPQGTSQVPADLRISISTFCRAFPFHLMFEPSMAILQLGEGLRKQLRCDTHKVLKFQDCFEIVSPKVNATFERVLLRLSTPFVIRTKPEASGTENKDKVRSHRLQMHEGI

Radius of gyration: 28.19 Å; chains: 1; bounding box: 58×57×117 Å

pLDDT: mean 78.66, std 18.29, range [33.69, 97.94]